Protein AF-A0A956EUN7-F1 (afdb_monomer_lite)

Secondary structure (DSSP, 8-state):
-HHHHH-SSHHHHHHHT-HHHHHHHHHHHT-HHHHHHHHHHHHHHH---S----PPPS-TTHHHHHTHHHHHHHHHHSHHHHHHHHHHH--SS-TT---TTSHHHHHHHHHHS-HHHHHHHHHHHHHHHHHHHHHHHHHHHHHHHHHSTT--EEEEE-SSHHHHHHHHHHHHHHHHTT--EEEEEEEEE----SS----SS-----S-HHHHHHHTT-TTS---HHHHHHHHHHHHHHHHHHHHHHHHHHHHHHHHTTS-TT-EEEEEEPPSS---SHHHHHHHHHHHHGGGG--

Sequence (295 aa):
LIERLNGAGESTRKILENRVYQAFSRTLARSHAYVAMERLYDVVESGDYDLVVLDTPPTRSALDILDAPGRLARFLDDEAVRWFLKPRFGGGALSRLIPSGGAAATRILGMLASRQLVEELVGFFSVLWHLKEGFQARAEAVQRILRADSTAFCLVCSPSRTSLWDAAYLRDGLLERGVPLGAVIFNRAYVARASDPAEKVGWAPPQDPAQRLGSIGLEGRRVSEAMLVLLHELAKLRQDTAAWNHVAQAATDRFTERLPKDCLSVRLPELSEDPRDLIDLLQLSRALFDWESRT

pLDDT: mean 73.72, std 15.56, range [34.72, 96.0]

Structure (mmCIF, N/CA/C/O backbone):
data_AF-A0A956EUN7-F1
#
_entry.id   AF-A0A956EUN7-F1
#
loop_
_atom_site.group_PDB
_atom_site.id
_atom_site.type_symbol
_atom_site.label_atom_id
_atom_site.label_alt_id
_atom_site.label_comp_id
_atom_site.label_asym_id
_atom_site.label_entity_id
_atom_site.label_seq_id
_atom_site.pdbx_PDB_ins_code
_atom_site.Cartn_x
_atom_site.Cartn_y
_atom_site.Cartn_z
_atom_site.occupancy
_atom_site.B_iso_or_equiv
_atom_site.auth_seq_id
_atom_site.auth_comp_id
_atom_site.auth_asym_id
_atom_site.auth_atom_id
_atom_site.pdbx_PDB_model_num
ATOM 1 N N . LEU A 1 1 ? -18.594 11.070 14.838 1.00 53.34 1 LEU A N 1
ATOM 2 C CA . LEU A 1 1 ? -18.508 9.830 15.640 1.00 53.34 1 LEU A CA 1
ATOM 3 C C . LEU A 1 1 ? -19.088 10.014 17.046 1.00 53.34 1 LEU A C 1
ATOM 5 O O . LEU A 1 1 ? -20.089 9.379 17.321 1.00 53.34 1 LEU A O 1
ATOM 9 N N . ILE A 1 2 ? -18.571 10.920 17.892 1.00 50.62 2 ILE A N 1
ATOM 10 C CA . ILE A 1 2 ? -19.090 11.125 19.269 1.00 50.62 2 ILE A CA 1
ATOM 11 C C . ILE A 1 2 ? -20.576 11.506 19.318 1.00 50.62 2 ILE A C 1
ATOM 13 O O . ILE A 1 2 ? -21.325 10.896 20.069 1.00 50.62 2 ILE A O 1
ATOM 17 N N . GLU A 1 3 ? -21.030 12.449 18.489 1.00 53.69 3 GLU A N 1
ATOM 18 C CA . GLU A 1 3 ? -22.455 12.828 18.438 1.00 53.69 3 GLU A CA 1
ATOM 19 C C . GLU A 1 3 ? -23.362 11.681 17.969 1.00 53.69 3 GLU A C 1
ATOM 21 O O . GLU A 1 3 ? -24.486 11.556 18.444 1.00 53.69 3 GLU A O 1
ATOM 26 N N . ARG A 1 4 ? -22.857 10.808 17.084 1.00 56.06 4 ARG A N 1
ATOM 27 C CA . ARG A 1 4 ? -23.585 9.619 16.612 1.00 56.06 4 ARG A CA 1
ATOM 28 C C . ARG A 1 4 ? -23.606 8.488 17.647 1.00 56.06 4 ARG A C 1
ATOM 30 O O . ARG A 1 4 ? -24.537 7.698 17.627 1.00 56.06 4 ARG A O 1
ATOM 37 N N . LEU A 1 5 ? -22.595 8.397 18.517 1.00 53.19 5 LEU A N 1
ATOM 38 C CA . LEU A 1 5 ? -22.464 7.322 19.510 1.00 53.19 5 LEU A CA 1
ATOM 39 C C . LEU A 1 5 ? -23.110 7.654 20.866 1.00 53.19 5 LEU A C 1
ATOM 41 O O . LEU A 1 5 ? -23.619 6.748 21.510 1.00 53.19 5 LEU A O 1
ATOM 45 N N . ASN A 1 6 ? -23.109 8.922 21.300 1.00 51.81 6 ASN A N 1
ATOM 46 C CA . ASN A 1 6 ? -23.533 9.307 22.659 1.00 51.81 6 ASN A CA 1
ATOM 47 C C . ASN A 1 6 ? -24.852 10.098 22.740 1.00 51.81 6 ASN A C 1
ATOM 49 O O . ASN A 1 6 ? -25.311 10.387 23.845 1.00 51.81 6 ASN A O 1
ATOM 53 N N . GLY A 1 7 ? -25.460 10.476 21.610 1.00 53.00 7 GLY A N 1
ATOM 54 C CA . GLY A 1 7 ? -26.628 11.362 21.600 1.00 53.00 7 GLY A CA 1
ATOM 55 C C . GLY A 1 7 ? -26.324 12.786 22.099 1.00 53.00 7 GLY A C 1
ATOM 56 O O . GLY A 1 7 ? -25.281 13.078 22.695 1.00 53.00 7 GLY A O 1
ATOM 57 N N . ALA A 1 8 ? -27.227 13.724 21.814 1.00 48.84 8 ALA A N 1
ATOM 58 C CA . ALA A 1 8 ? -27.077 15.134 22.175 1.00 48.84 8 ALA A CA 1
ATOM 59 C C . ALA A 1 8 ? -27.440 15.374 23.656 1.00 48.84 8 ALA A C 1
ATOM 61 O O . ALA A 1 8 ? -28.555 15.777 23.973 1.00 48.84 8 ALA A O 1
ATOM 62 N N . GLY A 1 9 ? -26.507 15.097 24.572 1.00 63.31 9 GLY A N 1
ATOM 63 C CA . GLY A 1 9 ? -26.663 15.344 26.012 1.00 63.31 9 GLY A CA 1
ATOM 64 C C . GLY A 1 9 ? -25.620 16.307 26.596 1.00 63.31 9 GLY A C 1
ATOM 65 O O . GLY A 1 9 ? -24.606 16.612 25.968 1.00 63.31 9 GLY A O 1
ATOM 66 N N . GLU A 1 10 ? -25.836 16.739 27.843 1.00 56.62 10 GLU A N 1
ATOM 67 C CA . GLU A 1 10 ? -24.938 17.613 28.629 1.00 56.62 10 GLU A CA 1
ATOM 68 C C . GLU A 1 10 ? -23.488 17.079 28.682 1.00 56.62 10 GLU A C 1
ATOM 70 O O . GLU A 1 10 ? -22.515 17.833 28.607 1.00 56.62 10 GLU A O 1
ATOM 75 N N . SER A 1 11 ? -23.336 15.751 28.752 1.00 59.03 11 SER A N 1
ATOM 76 C CA . SER A 1 11 ? -22.040 15.066 28.716 1.00 59.03 11 SER A CA 1
ATOM 77 C C . SER A 1 11 ? -21.315 15.280 27.385 1.00 59.03 11 SER A C 1
ATOM 79 O O . SER A 1 11 ? -20.120 15.554 27.388 1.00 59.03 11 SER A O 1
ATOM 81 N N . THR A 1 12 ? -22.029 15.240 26.256 1.00 63.41 12 THR A N 1
ATOM 82 C CA . THR A 1 12 ? -21.491 15.471 24.902 1.00 63.41 12 THR A CA 1
ATOM 83 C C . THR A 1 12 ? -20.936 16.885 24.753 1.00 63.41 12 THR A C 1
ATOM 85 O O . THR A 1 12 ? -19.855 17.072 24.195 1.00 63.41 12 THR A O 1
ATOM 88 N N . ARG A 1 13 ? -21.605 17.884 25.338 1.00 66.00 13 ARG A N 1
ATOM 89 C CA . ARG A 1 13 ? -21.144 19.277 25.304 1.00 66.00 13 ARG A CA 1
ATOM 90 C C . ARG A 1 13 ? -19.837 19.483 26.076 1.00 66.00 13 ARG A C 1
ATOM 92 O O . ARG A 1 13 ? -18.888 20.042 25.531 1.00 66.00 13 ARG A O 1
ATOM 99 N N . LYS A 1 14 ? -19.738 18.937 27.293 1.00 66.81 14 LYS A N 1
ATOM 100 C CA . LYS A 1 14 ? -18.504 18.995 28.105 1.00 66.81 14 LYS A CA 1
ATOM 101 C C . LYS A 1 14 ? -17.308 18.310 27.434 1.00 66.81 14 LYS A C 1
ATOM 103 O O . LYS A 1 14 ? -16.167 18.689 27.681 1.00 66.81 14 LYS A O 1
ATOM 108 N N . ILE A 1 15 ? -17.559 17.312 26.585 1.00 67.38 15 ILE A N 1
ATOM 109 C CA . ILE A 1 15 ? -16.527 16.623 25.798 1.00 67.38 15 ILE A CA 1
ATOM 110 C C . ILE A 1 15 ? -15.994 17.530 24.696 1.00 67.38 15 ILE A C 1
ATOM 112 O O . ILE A 1 15 ? -14.783 17.703 24.579 1.00 67.38 15 ILE A O 1
ATOM 116 N N . LEU A 1 16 ? -16.894 18.123 23.910 1.00 69.75 16 LEU A N 1
ATOM 117 C CA . LEU A 1 16 ? -16.536 19.003 22.797 1.00 69.75 16 LEU A CA 1
ATOM 118 C C . LEU A 1 16 ? -15.792 20.262 23.274 1.00 69.75 16 LEU A C 1
ATOM 120 O O . LEU A 1 16 ? -14.915 20.762 22.569 1.00 69.75 16 LEU A O 1
ATOM 124 N N . GLU A 1 17 ? -16.097 20.742 24.481 1.00 77.88 17 GLU A N 1
ATOM 125 C CA . GLU A 1 17 ? -15.447 21.899 25.109 1.00 77.88 17 GLU A CA 1
ATOM 126 C C . GLU A 1 17 ? -14.087 21.560 25.771 1.00 77.88 17 GLU A C 1
ATOM 128 O O . GLU A 1 17 ? -13.310 22.465 26.078 1.00 77.88 17 GLU A O 1
ATOM 133 N N . ASN A 1 18 ? -13.733 20.277 25.955 1.00 76.06 18 ASN A N 1
ATOM 134 C CA . ASN A 1 18 ? -12.466 19.875 26.580 1.00 76.06 18 ASN A CA 1
ATOM 135 C C . ASN A 1 18 ? -11.257 20.133 25.649 1.00 76.06 18 ASN A C 1
ATOM 137 O O . ASN A 1 18 ? -11.178 19.624 24.529 1.00 76.06 18 ASN A O 1
ATOM 141 N N . ARG A 1 19 ? -10.259 20.889 26.130 1.00 76.44 19 ARG A N 1
ATOM 142 C CA . ARG A 1 19 ? -9.070 21.286 25.346 1.00 76.44 19 ARG A CA 1
ATOM 143 C C . ARG A 1 19 ? -8.207 20.104 24.904 1.00 76.44 19 ARG A C 1
ATOM 145 O O . ARG A 1 19 ? -7.720 20.106 23.771 1.00 76.44 19 ARG A O 1
ATOM 152 N N . VAL A 1 20 ? -8.033 19.101 25.767 1.00 71.88 20 VAL A N 1
ATOM 153 C CA . VAL A 1 20 ? -7.291 17.871 25.451 1.00 71.88 20 VAL A CA 1
ATOM 154 C C . VAL A 1 20 ? -8.038 17.075 24.385 1.00 71.88 20 VAL A C 1
ATOM 156 O O . VAL A 1 20 ? -7.426 16.654 23.403 1.00 71.88 20 VAL A O 1
ATOM 159 N N . TYR A 1 21 ? -9.366 16.963 24.505 1.00 73.00 21 TYR A N 1
ATOM 160 C CA . TYR A 1 21 ? -10.200 16.347 23.473 1.00 73.00 21 TYR A CA 1
ATOM 161 C C . TYR A 1 21 ? -10.054 17.060 22.122 1.00 73.00 21 TYR A C 1
ATOM 163 O O . TYR A 1 21 ? -9.789 16.412 21.111 1.00 73.00 21 TYR A O 1
ATOM 171 N N . GLN A 1 22 ? -10.150 18.393 22.084 1.00 75.44 22 GLN A N 1
ATOM 172 C CA . GLN A 1 22 ? -9.987 19.149 20.839 1.00 75.44 22 GLN A CA 1
ATOM 173 C C . GLN A 1 22 ? -8.584 19.006 20.234 1.00 75.44 22 GLN A C 1
ATOM 175 O O . GLN A 1 22 ? -8.435 18.995 19.012 1.00 75.44 22 GLN A O 1
ATOM 180 N N . ALA A 1 23 ? -7.532 18.934 21.052 1.00 70.94 23 ALA A N 1
ATOM 181 C CA . ALA A 1 23 ? -6.168 18.707 20.570 1.00 70.94 23 ALA A CA 1
ATOM 182 C C . ALA A 1 23 ? -6.000 17.294 19.981 1.00 70.94 23 ALA A C 1
ATOM 184 O O . ALA A 1 23 ? -5.460 17.133 18.882 1.00 70.94 23 ALA A O 1
ATOM 185 N N . PHE A 1 24 ? -6.532 16.284 20.669 1.00 72.12 24 PHE A N 1
ATOM 186 C CA . PHE A 1 24 ? -6.522 14.896 20.220 1.00 72.12 24 PHE A CA 1
ATOM 187 C C . PHE A 1 24 ? -7.343 14.705 18.935 1.00 72.12 24 PHE A C 1
ATOM 189 O O . PHE A 1 24 ? -6.828 14.212 17.932 1.00 72.12 24 PHE A O 1
ATOM 196 N N . SER A 1 25 ? -8.584 15.198 18.913 1.00 69.38 25 SER A N 1
ATOM 197 C CA . SER A 1 25 ? -9.481 15.123 17.755 1.00 69.38 25 SER A CA 1
ATOM 198 C C . SER A 1 25 ? -8.904 15.833 16.532 1.00 69.38 25 SER A C 1
ATOM 200 O O . SER A 1 25 ? -9.020 15.310 15.429 1.00 69.38 25 SER A O 1
ATOM 202 N N . ARG A 1 26 ? -8.244 16.989 16.696 1.00 69.94 26 ARG A N 1
ATOM 203 C CA . ARG A 1 26 ? -7.556 17.678 15.588 1.00 69.94 26 ARG A CA 1
ATOM 204 C C . ARG A 1 26 ? -6.394 16.872 15.022 1.00 69.94 26 ARG A C 1
ATOM 206 O O . ARG A 1 26 ? -6.039 17.056 13.864 1.00 69.94 26 ARG A O 1
ATOM 213 N N . THR A 1 27 ? -5.761 16.032 15.830 1.00 69.12 27 THR A N 1
ATOM 214 C CA . THR A 1 27 ? -4.646 15.189 15.384 1.00 69.12 27 THR A CA 1
ATOM 215 C C . THR A 1 27 ? -5.168 13.980 14.614 1.00 69.12 27 THR A C 1
ATOM 217 O O . THR A 1 27 ? -4.700 13.725 13.509 1.00 69.12 27 THR A O 1
ATOM 220 N N . LEU A 1 28 ? -6.210 13.312 15.121 1.00 65.00 28 LEU A N 1
ATOM 221 C CA . LEU A 1 28 ? -6.861 12.209 14.406 1.00 65.00 28 LEU A CA 1
ATOM 222 C C . LEU A 1 28 ? -7.560 12.661 13.118 1.00 65.00 28 LEU A C 1
ATOM 224 O O . LEU A 1 28 ? -7.428 11.997 12.099 1.00 65.00 28 LEU A O 1
ATOM 228 N N . ALA A 1 29 ? -8.242 13.808 13.122 1.00 61.09 29 ALA A N 1
ATOM 229 C CA . ALA A 1 29 ? -8.900 14.345 11.926 1.00 61.09 29 ALA A CA 1
ATOM 230 C C . ALA A 1 29 ? -7.911 14.726 10.810 1.00 61.09 29 ALA A C 1
ATOM 232 O O . ALA A 1 29 ? -8.287 14.767 9.644 1.00 61.09 29 ALA A O 1
ATOM 233 N N . ARG A 1 30 ? -6.645 14.991 11.158 1.00 66.88 30 ARG A N 1
ATOM 234 C CA . ARG A 1 30 ? -5.560 15.215 10.191 1.00 66.88 30 ARG A CA 1
ATOM 235 C C . ARG A 1 30 ? -4.926 13.914 9.691 1.00 66.88 30 ARG A C 1
ATOM 237 O O . ARG A 1 30 ? -4.125 13.949 8.764 1.00 66.88 30 ARG A O 1
ATOM 244 N N . SER A 1 31 ? -5.272 12.773 10.284 1.00 72.50 31 SER A N 1
ATOM 245 C CA . SER A 1 31 ? -4.817 11.469 9.814 1.00 72.50 31 SER A CA 1
ATOM 246 C C . SER A 1 31 ? -5.690 11.014 8.649 1.00 72.50 31 SER A C 1
ATOM 248 O O . SER A 1 31 ? -6.776 10.464 8.842 1.00 72.50 31 SER A O 1
ATOM 250 N N . HIS A 1 32 ? -5.200 11.227 7.428 1.00 72.25 32 HIS A N 1
ATOM 251 C CA . HIS A 1 32 ? -5.882 10.783 6.212 1.00 72.25 32 HIS A CA 1
ATOM 252 C C . HIS A 1 32 ? -6.183 9.280 6.232 1.00 72.25 32 HIS A C 1
ATOM 254 O O . HIS A 1 32 ? -7.282 8.879 5.867 1.00 72.25 32 HIS A O 1
ATOM 260 N N . ALA A 1 33 ? -5.253 8.455 6.723 1.00 70.38 33 ALA A N 1
ATOM 261 C CA . ALA A 1 33 ? -5.468 7.014 6.805 1.00 70.38 33 ALA A CA 1
ATOM 262 C C . ALA A 1 33 ? -6.568 6.643 7.816 1.00 70.38 33 ALA A C 1
ATOM 264 O O . ALA A 1 33 ? -7.365 5.761 7.529 1.00 70.38 33 ALA A O 1
ATOM 265 N N . TYR A 1 34 ? -6.692 7.341 8.954 1.00 73.50 34 TYR A N 1
ATOM 266 C CA . TYR A 1 34 ? -7.796 7.084 9.893 1.00 73.50 34 TYR A CA 1
ATOM 267 C C . TYR A 1 34 ? -9.153 7.427 9.266 1.00 73.50 34 TYR A C 1
ATOM 269 O O . TYR A 1 34 ? -10.099 6.647 9.351 1.00 73.50 34 TYR A O 1
ATOM 277 N N . VAL A 1 35 ? -9.240 8.584 8.602 1.00 77.12 35 VAL A N 1
ATOM 278 C CA . VAL A 1 35 ? -10.465 9.012 7.911 1.00 77.12 35 VAL A CA 1
ATOM 279 C C . VAL A 1 35 ? -10.834 8.031 6.798 1.00 77.12 35 VAL A C 1
ATOM 281 O O . VAL A 1 35 ? -12.007 7.695 6.660 1.00 77.12 35 VAL A O 1
ATOM 284 N N . ALA A 1 36 ? -9.847 7.540 6.047 1.00 78.56 36 ALA A N 1
ATOM 285 C CA . ALA A 1 36 ? -10.044 6.522 5.023 1.00 78.56 36 ALA A CA 1
ATOM 286 C C . ALA A 1 36 ? -10.646 5.230 5.606 1.00 78.56 36 ALA A C 1
ATOM 288 O O . ALA A 1 36 ? -11.596 4.707 5.034 1.00 78.56 36 ALA A O 1
ATOM 289 N N . MET A 1 37 ? -10.184 4.764 6.774 1.00 76.81 37 MET A N 1
ATOM 290 C CA . MET A 1 37 ? -10.734 3.558 7.414 1.00 76.81 37 MET A CA 1
ATOM 291 C C . MET A 1 37 ? -12.172 3.729 7.903 1.00 76.81 37 MET A C 1
ATOM 293 O O . MET A 1 37 ? -12.993 2.837 7.710 1.00 76.81 37 MET A O 1
ATOM 297 N N . GLU A 1 38 ? -12.494 4.869 8.518 1.00 78.56 38 GLU A N 1
ATOM 298 C CA . GLU A 1 38 ? -13.871 5.147 8.947 1.00 78.56 38 GLU A CA 1
ATOM 299 C C . GLU A 1 38 ? -14.819 5.192 7.744 1.00 78.56 38 GLU A C 1
ATOM 301 O O . GLU A 1 38 ? -15.929 4.671 7.805 1.00 78.56 38 GLU A O 1
ATOM 306 N N . ARG A 1 39 ? -14.364 5.774 6.628 1.00 85.12 39 ARG A N 1
ATOM 307 C CA . ARG A 1 39 ? -15.135 5.790 5.382 1.00 85.12 39 ARG A CA 1
ATOM 308 C C . ARG A 1 39 ? -15.246 4.410 4.751 1.00 85.12 39 ARG A C 1
ATOM 310 O O . ARG A 1 39 ? -16.327 4.087 4.284 1.00 85.12 39 ARG A O 1
ATOM 317 N N . LEU A 1 40 ? -14.186 3.603 4.778 1.00 87.12 40 LEU A N 1
ATOM 318 C CA . LEU A 1 40 ? -14.231 2.219 4.308 1.00 87.12 40 LEU A CA 1
ATOM 319 C C . LEU A 1 40 ? -15.297 1.426 5.069 1.00 87.12 40 LEU A C 1
ATOM 321 O O . LEU A 1 40 ? -16.130 0.792 4.437 1.00 87.12 40 LEU A O 1
ATOM 325 N N . TYR A 1 41 ? -15.292 1.497 6.404 1.00 87.62 41 TYR A N 1
ATOM 326 C CA . TYR A 1 41 ? -16.295 0.823 7.229 1.00 87.62 41 TYR A CA 1
ATOM 327 C C . TYR A 1 41 ? -17.712 1.267 6.855 1.00 87.62 41 TYR A C 1
ATOM 329 O O . TYR A 1 41 ? -18.549 0.427 6.544 1.00 87.62 41 TYR A O 1
ATOM 337 N N . ASP A 1 42 ? -17.965 2.580 6.834 1.00 88.81 42 ASP A N 1
ATOM 338 C CA . ASP A 1 42 ? -19.297 3.120 6.544 1.00 88.81 42 ASP A CA 1
ATOM 339 C C . ASP A 1 42 ? -19.786 2.736 5.127 1.00 88.81 42 ASP A C 1
ATOM 341 O O . ASP A 1 42 ? -20.966 2.448 4.957 1.00 88.81 42 ASP A O 1
ATOM 345 N N . VAL A 1 43 ? -18.902 2.727 4.117 1.00 92.38 43 VAL A N 1
ATOM 346 C CA . VAL A 1 43 ? -19.247 2.395 2.717 1.00 92.38 43 VAL A CA 1
ATOM 347 C C . VAL A 1 43 ? -19.470 0.895 2.520 1.00 92.38 43 VAL A C 1
ATOM 349 O O . VAL A 1 43 ? -20.379 0.507 1.794 1.00 92.38 43 VAL A O 1
ATOM 352 N N . VAL A 1 44 ? -18.660 0.044 3.153 1.00 91.06 44 VAL A N 1
ATOM 353 C CA . VAL A 1 44 ? -18.815 -1.415 3.042 1.00 91.06 44 VAL A CA 1
ATOM 354 C C . VAL A 1 44 ? -20.068 -1.882 3.783 1.00 91.06 44 VAL A C 1
ATOM 356 O O . VAL A 1 44 ? -20.822 -2.693 3.256 1.00 91.06 44 VAL A O 1
ATOM 359 N N . GLU A 1 45 ? -20.329 -1.348 4.978 1.00 89.75 45 GLU A N 1
ATOM 360 C CA . GLU A 1 45 ? -21.507 -1.717 5.776 1.00 89.75 45 GLU A CA 1
ATOM 361 C C . GLU A 1 45 ? -22.823 -1.187 5.196 1.00 89.75 45 GLU A C 1
ATOM 363 O O . GLU A 1 45 ? -23.877 -1.743 5.502 1.00 89.75 45 GLU A O 1
ATOM 368 N N . SER A 1 46 ? -22.802 -0.133 4.369 1.00 93.00 46 SER A N 1
ATOM 369 C CA . SER A 1 46 ? -24.034 0.354 3.736 1.00 93.00 46 SER A CA 1
ATOM 370 C C . SER A 1 46 ? -24.586 -0.625 2.699 1.00 93.00 46 SER A C 1
ATOM 372 O O . SER A 1 46 ? -25.795 -0.665 2.488 1.00 93.00 46 SER A O 1
ATOM 374 N N . GLY A 1 47 ? -23.719 -1.437 2.082 1.00 92.25 47 GLY A N 1
ATOM 375 C CA . GLY A 1 47 ? -24.106 -2.391 1.042 1.00 92.25 47 GLY A CA 1
ATOM 376 C C . GLY A 1 47 ? -24.553 -1.737 -0.269 1.00 92.25 47 GLY A C 1
ATOM 377 O O . GLY A 1 47 ? -25.105 -2.421 -1.125 1.00 92.25 47 GLY A O 1
ATOM 378 N N . ASP A 1 48 ? -24.319 -0.432 -0.442 1.00 96.00 48 ASP A N 1
ATOM 379 C CA . ASP A 1 48 ? -24.770 0.323 -1.623 1.00 96.00 48 ASP A CA 1
ATOM 380 C C . ASP A 1 48 ? -23.879 0.109 -2.863 1.00 96.00 48 ASP A C 1
ATOM 382 O O . ASP A 1 48 ? -24.206 0.590 -3.949 1.00 96.00 48 ASP A O 1
ATOM 386 N N . TYR A 1 49 ? -22.734 -0.563 -2.707 1.00 95.38 49 TYR A N 1
ATOM 387 C CA . TYR A 1 49 ? -21.724 -0.733 -3.751 1.00 95.38 49 TYR A CA 1
ATOM 388 C C . TYR A 1 49 ? -21.271 -2.189 -3.850 1.00 95.38 49 TYR A C 1
ATOM 390 O O . TYR A 1 49 ? -20.926 -2.804 -2.844 1.00 95.38 49 TYR A O 1
ATOM 398 N N . ASP A 1 50 ? -21.171 -2.697 -5.079 1.00 94.56 50 ASP A N 1
ATOM 399 C CA . ASP A 1 50 ? -20.658 -4.046 -5.356 1.00 94.56 50 ASP A CA 1
ATOM 400 C C . ASP A 1 50 ? -19.119 -4.124 -5.297 1.00 94.56 50 ASP A C 1
ATOM 402 O O . ASP A 1 50 ? -18.546 -5.195 -5.101 1.00 94.56 50 ASP A O 1
ATOM 406 N N . LEU A 1 51 ? -18.435 -2.986 -5.480 1.00 93.94 51 LEU A N 1
ATOM 407 C CA . LEU A 1 51 ? -16.978 -2.866 -5.437 1.00 93.94 51 LEU A CA 1
ATOM 408 C C . LEU A 1 51 ? -16.565 -1.527 -4.824 1.00 93.94 51 LEU A C 1
ATOM 410 O O . LEU A 1 51 ? -16.987 -0.461 -5.273 1.00 93.94 51 LEU A O 1
ATOM 414 N N . VAL A 1 52 ? -15.665 -1.586 -3.844 1.00 92.94 52 VAL A N 1
ATOM 415 C CA . VAL A 1 52 ? -15.074 -0.410 -3.200 1.00 92.94 52 VAL A CA 1
ATOM 416 C C . VAL A 1 52 ? -13.577 -0.391 -3.489 1.00 92.94 52 VAL A C 1
ATOM 418 O O . VAL A 1 52 ? -12.848 -1.288 -3.072 1.00 92.94 52 VAL A O 1
ATOM 421 N N . VAL A 1 53 ? -13.107 0.646 -4.186 1.00 91.75 53 VAL A N 1
ATOM 422 C CA . VAL A 1 53 ? -11.674 0.880 -4.420 1.00 91.75 53 VAL A CA 1
ATOM 423 C C . VAL A 1 53 ? -11.192 1.948 -3.446 1.00 91.75 53 VAL A C 1
ATOM 425 O O . VAL A 1 53 ? -11.606 3.104 -3.525 1.00 91.75 53 VAL A O 1
ATOM 428 N N . LEU A 1 54 ? -10.322 1.556 -2.515 1.00 87.88 54 LEU A N 1
ATOM 429 C CA . LEU A 1 54 ? -9.754 2.463 -1.522 1.00 87.88 54 LEU A CA 1
ATOM 430 C C . LEU A 1 54 ? -8.381 2.964 -1.976 1.00 87.88 54 LEU A C 1
ATOM 432 O O . LEU A 1 54 ? -7.408 2.214 -1.948 1.00 87.88 54 LEU A O 1
ATOM 436 N N . ASP A 1 55 ? -8.293 4.245 -2.327 1.00 85.69 55 ASP A N 1
ATOM 437 C CA . ASP A 1 55 ? -7.004 4.906 -2.534 1.00 85.69 55 ASP A CA 1
ATOM 438 C C . ASP A 1 55 ? -6.370 5.262 -1.181 1.00 85.69 55 ASP A C 1
ATOM 440 O O . ASP A 1 55 ? -6.961 5.964 -0.351 1.00 85.69 55 ASP A O 1
ATOM 4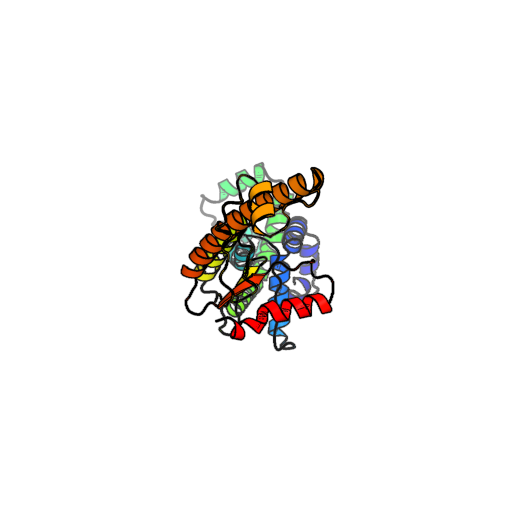44 N N . THR A 1 56 ? -5.171 4.740 -0.931 1.00 76.31 56 THR A N 1
ATOM 445 C CA . THR A 1 56 ? -4.473 4.932 0.340 1.00 76.31 56 THR A CA 1
ATOM 446 C C . THR A 1 56 ? -3.457 6.068 0.235 1.00 76.31 56 THR A C 1
ATOM 448 O O . THR A 1 56 ? -2.623 6.050 -0.671 1.00 76.31 56 THR A O 1
ATOM 451 N N . PRO A 1 57 ? -3.424 7.008 1.197 1.00 67.38 57 PRO A N 1
ATOM 452 C CA . PRO A 1 57 ? -2.383 8.029 1.256 1.00 67.38 57 PRO A CA 1
ATOM 453 C C . PRO A 1 57 ? -0.968 7.420 1.240 1.00 67.38 57 PRO A C 1
ATOM 455 O O . PRO A 1 57 ? -0.753 6.364 1.844 1.00 67.38 57 PRO A O 1
ATOM 458 N N . PRO A 1 58 ? 0.029 8.095 0.637 1.00 62.12 58 PRO A N 1
ATOM 459 C CA . PRO A 1 58 ? 1.394 7.589 0.565 1.00 62.12 58 PRO A CA 1
ATOM 460 C C . PRO A 1 58 ? 2.042 7.667 1.948 1.00 62.12 58 PRO A C 1
ATOM 462 O O . PRO A 1 58 ? 2.571 8.702 2.355 1.00 62.12 58 PRO A O 1
ATOM 465 N N . THR A 1 59 ? 1.965 6.605 2.749 1.00 61.84 59 THR A N 1
ATOM 466 C CA . THR A 1 59 ? 2.603 6.592 4.071 1.00 61.84 59 THR A CA 1
ATOM 467 C C . THR A 1 59 ? 2.991 5.176 4.482 1.00 61.84 59 THR A C 1
ATOM 469 O O . THR A 1 59 ? 2.147 4.289 4.548 1.00 61.84 59 THR A O 1
ATOM 472 N N . ARG A 1 60 ? 4.263 4.983 4.862 1.00 60.28 60 ARG A N 1
ATOM 473 C CA . ARG A 1 60 ? 4.775 3.720 5.441 1.00 60.28 60 ARG A CA 1
ATOM 474 C C . ARG A 1 60 ? 3.973 3.273 6.671 1.00 60.28 60 ARG A C 1
ATOM 476 O O . ARG A 1 60 ? 3.778 2.087 6.893 1.00 60.28 60 ARG A O 1
ATOM 483 N N . SER A 1 61 ? 3.463 4.242 7.429 1.00 58.56 61 SER A N 1
ATOM 484 C CA . SER A 1 61 ? 2.640 4.058 8.628 1.00 58.56 61 SER A CA 1
ATOM 485 C C . SER A 1 61 ? 1.143 3.872 8.357 1.00 58.56 61 SER A C 1
ATOM 487 O O . SER A 1 61 ? 0.373 3.838 9.312 1.00 58.56 61 SER A O 1
ATOM 489 N N . ALA A 1 62 ? 0.692 3.765 7.099 1.00 60.12 62 ALA A N 1
ATOM 490 C CA . ALA A 1 62 ? -0.724 3.515 6.810 1.00 60.12 62 ALA A CA 1
ATOM 491 C C . ALA A 1 62 ? -1.211 2.221 7.490 1.00 60.12 62 ALA A C 1
ATOM 493 O O . ALA A 1 62 ? -2.279 2.221 8.100 1.00 60.12 62 ALA A O 1
ATOM 494 N N . LEU A 1 63 ? -0.376 1.170 7.500 1.00 62.06 63 LEU A N 1
ATOM 495 C CA . LEU A 1 63 ? -0.647 -0.079 8.222 1.00 62.06 63 LEU A CA 1
ATOM 496 C C . LEU A 1 63 ? -0.637 0.104 9.743 1.00 62.06 63 LEU A C 1
ATOM 498 O O . LEU A 1 63 ? -1.494 -0.436 10.435 1.00 62.06 63 LEU A O 1
ATOM 502 N N . ASP A 1 64 ? 0.272 0.920 10.279 1.00 63.34 64 ASP A N 1
ATOM 503 C CA . ASP A 1 64 ? 0.289 1.210 11.715 1.00 63.34 64 ASP A CA 1
ATOM 504 C C . ASP A 1 64 ? -0.976 1.945 12.160 1.00 63.34 64 ASP A C 1
ATOM 506 O O . ASP A 1 64 ? -1.396 1.802 13.310 1.00 63.34 64 ASP A O 1
ATOM 510 N N . ILE A 1 65 ? -1.589 2.739 11.279 1.00 60.91 65 ILE A N 1
ATOM 511 C CA . ILE A 1 65 ? -2.841 3.443 11.564 1.00 60.91 65 ILE A CA 1
ATOM 512 C C . ILE A 1 65 ? -4.019 2.460 11.649 1.00 60.91 65 ILE A C 1
ATOM 514 O O . ILE A 1 65 ? -4.905 2.691 12.472 1.00 60.91 65 ILE A O 1
ATOM 518 N N . LEU A 1 66 ? -3.985 1.328 10.931 1.00 61.12 66 LEU A N 1
ATOM 519 C CA . LEU A 1 66 ? -4.980 0.246 11.059 1.00 61.12 66 LEU A CA 1
ATOM 520 C C . LEU A 1 66 ? -5.049 -0.321 12.482 1.00 61.12 66 LEU A C 1
ATOM 522 O O . LEU A 1 66 ? -6.113 -0.708 12.962 1.00 61.12 66 LEU A O 1
ATOM 526 N N . ASP A 1 67 ? -3.910 -0.346 13.170 1.00 66.12 67 ASP A N 1
ATOM 527 C CA . ASP A 1 67 ? -3.784 -0.876 14.528 1.00 66.12 67 ASP A CA 1
ATOM 528 C C . ASP A 1 67 ? -4.015 0.205 15.601 1.00 66.12 67 ASP A C 1
ATOM 530 O O . ASP A 1 67 ? -4.128 -0.099 16.793 1.00 66.12 67 ASP A O 1
ATOM 534 N N . ALA A 1 68 ? -4.063 1.485 15.213 1.00 66.19 68 ALA A N 1
ATOM 535 C CA . ALA A 1 68 ? -4.078 2.612 16.142 1.00 66.19 68 ALA A CA 1
ATOM 536 C C . ALA A 1 68 ? -5.296 2.639 17.083 1.00 66.19 68 ALA A C 1
ATOM 538 O O . ALA A 1 68 ? -5.078 2.859 18.280 1.00 66.19 68 ALA A O 1
ATOM 539 N N . PRO A 1 69 ? -6.542 2.369 16.638 1.00 64.25 69 PRO A N 1
ATOM 540 C CA . PRO A 1 69 ? -7.678 2.351 17.556 1.00 64.25 69 PRO A CA 1
ATOM 541 C C . PRO A 1 69 ? -7.576 1.191 18.557 1.00 64.25 69 PRO A C 1
ATOM 543 O O . PRO A 1 69 ? -7.837 1.378 19.743 1.00 64.25 69 PRO A O 1
ATOM 546 N N . GLY A 1 70 ? -7.090 0.022 18.120 1.00 68.69 70 GLY A N 1
ATOM 547 C CA . GLY A 1 70 ? -6.829 -1.119 19.000 1.00 68.69 70 GLY A CA 1
ATOM 548 C C . GLY A 1 70 ? -5.688 -0.865 19.993 1.00 68.69 70 GLY A C 1
ATOM 549 O O . GLY A 1 70 ? -5.758 -1.285 21.147 1.00 68.69 70 GLY A O 1
ATOM 550 N N . ARG A 1 71 ? -4.629 -0.144 19.595 1.00 72.06 71 ARG A N 1
ATOM 551 C CA . ARG A 1 71 ? -3.568 0.306 20.518 1.00 72.06 71 ARG A CA 1
ATOM 552 C C . ARG A 1 71 ? -4.094 1.304 21.543 1.00 72.06 71 ARG A C 1
ATOM 554 O O . ARG A 1 71 ? -3.756 1.184 22.714 1.00 72.06 71 ARG A O 1
ATOM 561 N N . LEU A 1 72 ? -4.931 2.251 21.123 1.00 70.12 72 LEU A N 1
ATOM 562 C CA . LEU A 1 72 ? -5.558 3.213 22.025 1.00 70.12 72 LEU A CA 1
ATOM 563 C C . LEU A 1 72 ? -6.480 2.513 23.029 1.00 70.12 72 LEU A C 1
ATOM 565 O O . LEU A 1 72 ? -6.420 2.810 24.218 1.00 70.12 72 LEU A O 1
ATOM 569 N N . ALA A 1 73 ? -7.279 1.547 22.570 1.00 70.19 73 ALA A N 1
ATOM 570 C CA . ALA A 1 73 ? -8.127 0.743 23.441 1.00 70.19 73 ALA A CA 1
ATOM 571 C C . ALA A 1 73 ? -7.301 -0.044 24.472 1.00 70.19 73 ALA A C 1
ATOM 573 O O . ALA A 1 73 ? -7.596 0.016 25.664 1.00 70.19 73 ALA A O 1
ATOM 574 N N . ARG A 1 74 ? -6.216 -0.702 24.042 1.00 75.19 74 ARG A N 1
ATOM 575 C CA . ARG A 1 74 ? -5.288 -1.408 24.944 1.00 75.19 74 ARG A CA 1
ATOM 576 C C . ARG A 1 74 ? -4.587 -0.480 25.934 1.00 75.19 74 ARG A C 1
ATOM 578 O O . ARG A 1 74 ? -4.429 -0.848 27.088 1.00 75.19 74 ARG A O 1
ATOM 585 N N . PHE A 1 75 ? -4.189 0.714 25.498 1.00 77.88 75 PHE A N 1
ATOM 586 C CA . PHE A 1 75 ? -3.596 1.722 26.377 1.00 77.88 75 PHE A CA 1
ATOM 587 C C . PHE A 1 75 ? -4.570 2.154 27.472 1.00 77.88 75 PHE A C 1
ATOM 589 O O . PHE A 1 75 ? -4.174 2.303 28.622 1.00 77.88 75 PHE A O 1
ATOM 596 N N . LEU A 1 76 ? -5.849 2.331 27.131 1.00 71.88 76 LEU A N 1
ATOM 597 C CA . LEU A 1 76 ? -6.866 2.606 28.138 1.00 71.88 76 LEU A CA 1
ATOM 598 C C . LEU A 1 76 ? -6.941 1.437 29.131 1.00 71.88 76 LEU A C 1
ATOM 600 O O . LEU A 1 76 ? -6.895 1.664 30.333 1.00 71.88 76 LEU A O 1
ATOM 604 N N . ASP A 1 77 ? -6.941 0.190 28.665 1.00 73.06 77 ASP A N 1
ATOM 605 C CA . ASP A 1 77 ? -6.997 -0.983 29.548 1.00 73.06 77 ASP A CA 1
ATOM 606 C C . ASP A 1 77 ? -5.853 -1.152 30.548 1.00 73.06 77 ASP A C 1
ATOM 608 O O . ASP A 1 77 ? -6.001 -1.952 31.476 1.00 73.06 77 ASP A O 1
ATOM 612 N N . ASP A 1 78 ? -4.768 -0.397 30.404 1.00 81.38 78 ASP A N 1
ATOM 613 C CA . ASP A 1 78 ? -3.643 -0.420 31.325 1.00 81.38 78 ASP A CA 1
ATOM 614 C C . ASP A 1 78 ? -4.088 -0.122 32.772 1.00 81.38 78 ASP A C 1
ATOM 616 O O . ASP A 1 78 ? -4.850 0.812 33.055 1.00 81.38 78 ASP A O 1
ATOM 620 N N . GLU A 1 79 ? -3.609 -0.934 33.716 1.00 70.88 79 GLU A N 1
ATOM 621 C CA . GLU A 1 79 ? -3.962 -0.846 35.132 1.00 70.88 79 GLU A CA 1
ATOM 622 C C . GLU A 1 79 ? -3.605 0.524 35.731 1.00 70.88 79 GLU A C 1
ATOM 624 O O . GLU A 1 79 ? -4.349 1.048 36.567 1.00 70.88 79 GLU A O 1
ATOM 629 N N . ALA A 1 80 ? -2.531 1.156 35.244 1.00 71.81 80 ALA A N 1
ATOM 630 C CA . ALA A 1 80 ? -2.127 2.495 35.656 1.00 71.81 80 ALA A CA 1
ATOM 631 C C . ALA A 1 80 ? -3.126 3.566 35.188 1.00 71.81 80 ALA A C 1
ATOM 633 O O . ALA A 1 80 ? -3.474 4.472 35.952 1.00 71.81 80 ALA A O 1
ATOM 634 N N . VAL A 1 81 ? -3.638 3.441 33.958 1.00 70.19 81 VAL A N 1
ATOM 635 C CA . VAL A 1 81 ? -4.645 4.356 33.399 1.00 70.19 81 VAL A CA 1
ATOM 636 C C . VAL A 1 81 ? -5.982 4.164 34.111 1.00 70.19 81 VAL A C 1
ATOM 638 O O . VAL A 1 81 ? -6.584 5.138 34.566 1.00 70.19 81 VAL A O 1
ATOM 641 N N . ARG A 1 82 ? -6.418 2.916 34.323 1.00 70.44 82 ARG A N 1
ATOM 642 C CA . ARG A 1 82 ? -7.620 2.611 35.120 1.00 70.44 82 ARG A CA 1
ATOM 643 C C . ARG A 1 82 ? -7.522 3.172 36.535 1.00 70.44 82 ARG A C 1
ATOM 645 O O . ARG A 1 82 ? -8.482 3.765 37.029 1.00 70.44 82 ARG A O 1
ATOM 652 N N . TRP A 1 83 ? -6.370 3.016 37.188 1.00 69.50 83 TRP A N 1
ATOM 653 C CA . TRP A 1 83 ? -6.119 3.573 38.516 1.00 69.50 83 TRP A CA 1
ATOM 654 C C . TRP A 1 83 ? -6.218 5.102 38.527 1.00 69.50 83 TRP A C 1
ATOM 656 O O . TRP A 1 83 ? -6.868 5.660 39.411 1.00 69.50 83 TRP A O 1
ATOM 666 N N . PHE A 1 84 ? -5.664 5.772 37.515 1.00 68.88 84 PHE A N 1
ATOM 667 C CA . PHE A 1 84 ? -5.753 7.225 37.365 1.00 68.88 84 PHE A CA 1
ATOM 668 C C . PHE A 1 84 ? -7.201 7.719 37.171 1.00 68.88 84 PHE A C 1
ATOM 670 O O . PHE A 1 84 ? -7.549 8.809 37.626 1.00 68.88 84 PHE A O 1
ATOM 677 N N . LEU A 1 85 ? -8.073 6.909 36.556 1.00 67.75 85 LEU A N 1
ATOM 678 C CA . LEU A 1 85 ? -9.478 7.254 36.290 1.00 67.75 85 LEU A CA 1
ATOM 679 C C . LEU A 1 85 ? -10.453 6.939 37.431 1.00 67.75 85 LEU A C 1
ATOM 681 O O . LEU A 1 85 ? -11.547 7.512 37.475 1.00 67.75 85 LEU A O 1
ATOM 685 N N . LYS A 1 86 ? -10.064 6.089 38.391 1.00 62.62 86 LYS A N 1
ATOM 686 C CA . LYS A 1 86 ? -10.895 5.687 39.544 1.00 62.62 86 LYS A CA 1
ATOM 687 C C . LYS A 1 86 ? -11.597 6.828 40.305 1.00 62.62 86 LYS A C 1
ATOM 689 O O . LYS A 1 86 ? -12.742 6.599 40.702 1.00 62.62 86 LYS A O 1
ATOM 694 N N . PRO A 1 87 ? -11.023 8.038 40.500 1.00 56.81 87 PRO A N 1
ATOM 695 C CA . PRO A 1 87 ? -11.676 9.100 41.272 1.00 56.81 87 PRO A CA 1
ATOM 696 C C . PRO A 1 87 ? -13.054 9.543 40.746 1.00 56.81 87 PRO A C 1
ATOM 698 O O . PRO A 1 87 ? -13.812 10.142 41.503 1.00 56.81 87 PRO A O 1
ATOM 701 N N . ARG A 1 88 ? -13.398 9.258 39.478 1.00 52.50 88 ARG A N 1
ATOM 702 C CA . ARG A 1 88 ? -14.693 9.624 38.869 1.00 52.50 88 ARG A CA 1
ATOM 703 C C . ARG A 1 88 ? -15.723 8.490 38.795 1.00 52.50 88 ARG A C 1
ATOM 705 O O . ARG A 1 88 ? -16.904 8.781 38.642 1.00 52.50 88 ARG A O 1
ATOM 712 N N . PHE A 1 89 ? -15.296 7.232 38.912 1.00 49.69 89 PHE A N 1
ATOM 713 C CA . PHE A 1 89 ? -16.152 6.048 38.726 1.00 49.69 89 PHE A CA 1
ATOM 714 C C . PHE A 1 89 ? -16.561 5.359 40.041 1.00 49.69 89 PHE A C 1
ATOM 716 O O . PHE A 1 89 ? -17.399 4.464 40.024 1.00 49.69 89 PHE A O 1
ATOM 723 N N . GLY A 1 90 ? -15.995 5.768 41.183 1.00 44.41 90 GLY A N 1
ATOM 724 C CA . GLY A 1 90 ? -16.265 5.174 42.496 1.00 44.41 90 GLY A CA 1
ATOM 725 C C . GLY A 1 90 ? -16.724 6.199 43.530 1.00 44.41 90 GLY A C 1
ATOM 726 O O . GLY A 1 90 ? -15.930 6.658 44.349 1.00 44.41 90 GLY A O 1
ATOM 727 N N . GLY A 1 91 ? -18.013 6.540 43.518 1.00 46.34 91 GLY A N 1
ATOM 728 C CA . GLY A 1 91 ? -18.669 7.183 44.654 1.00 46.34 91 GLY A CA 1
ATOM 729 C C . GLY A 1 91 ? -18.979 6.141 45.729 1.00 46.34 91 GLY A C 1
ATOM 730 O O . GLY A 1 91 ? -19.901 5.355 45.566 1.00 46.34 91 GLY A O 1
ATOM 731 N N . GLY A 1 92 ? -18.214 6.129 46.823 1.00 42.69 92 GLY A N 1
ATOM 732 C CA . GLY A 1 92 ? -18.545 5.351 48.022 1.00 42.69 92 GLY A CA 1
ATOM 733 C C . GLY A 1 92 ? -17.340 4.686 48.686 1.00 42.69 92 GLY A C 1
ATOM 734 O O . GLY A 1 92 ? -16.803 3.724 48.156 1.00 42.69 92 GLY A O 1
ATOM 735 N N . ALA A 1 93 ? -16.949 5.211 49.854 1.00 47.16 93 ALA A N 1
ATOM 736 C CA . ALA A 1 93 ? -16.154 4.617 50.949 1.00 47.16 93 ALA A CA 1
ATOM 737 C C . ALA A 1 93 ? -14.802 3.902 50.676 1.00 47.16 93 ALA A C 1
ATOM 739 O O . ALA A 1 93 ? -14.045 3.696 51.624 1.00 47.16 93 ALA A O 1
ATOM 740 N N . LEU A 1 94 ? -14.436 3.582 49.433 1.00 44.97 94 LEU A N 1
ATOM 741 C CA . LEU A 1 94 ? -13.257 2.783 49.076 1.00 44.97 94 LEU A CA 1
ATOM 742 C C . LEU A 1 94 ? -12.063 3.622 48.584 1.00 44.97 94 LEU A C 1
ATOM 744 O O . LEU A 1 94 ? -11.081 3.083 48.084 1.00 44.97 94 LEU A O 1
ATOM 748 N N . SER A 1 95 ? -12.105 4.946 48.753 1.00 49.59 95 SER A N 1
ATOM 749 C CA . SER A 1 95 ? -10.977 5.843 48.450 1.00 49.59 95 SER A CA 1
ATOM 750 C C . SER A 1 95 ? -9.833 5.763 49.472 1.00 49.59 95 SER A C 1
ATOM 752 O O . SER A 1 95 ? -8.794 6.388 49.280 1.00 49.59 95 SER A O 1
ATOM 754 N N . ARG A 1 96 ? -9.996 4.984 50.553 1.00 49.88 96 ARG A N 1
ATOM 755 C CA . ARG A 1 96 ? -8.988 4.812 51.616 1.00 49.88 96 ARG A CA 1
ATOM 756 C C . ARG A 1 96 ? -8.087 3.584 51.454 1.00 49.88 96 ARG A C 1
ATOM 758 O O . ARG A 1 96 ? -7.193 3.398 52.270 1.00 49.88 96 ARG A O 1
ATOM 765 N N . LEU A 1 97 ? -8.280 2.774 50.413 1.00 48.16 97 LEU A N 1
ATOM 766 C CA . LEU A 1 97 ? -7.469 1.579 50.141 1.00 48.16 97 LEU A CA 1
ATOM 767 C C . LEU A 1 97 ? -6.696 1.718 48.823 1.00 48.16 97 LEU A C 1
ATOM 769 O O . LEU A 1 97 ? -6.775 0.868 47.941 1.00 48.16 97 LEU A O 1
ATOM 773 N N . ILE A 1 98 ? -5.949 2.813 48.672 1.00 51.12 98 ILE A N 1
ATOM 774 C CA . ILE A 1 98 ? -4.893 2.888 47.657 1.00 51.12 98 ILE A CA 1
ATOM 775 C C . ILE A 1 98 ? -3.627 2.292 48.293 1.00 51.12 98 ILE A C 1
ATOM 777 O O . ILE A 1 98 ? -3.155 2.854 49.285 1.00 51.12 98 ILE A O 1
ATOM 781 N N . PRO A 1 99 ? -3.058 1.189 47.766 1.00 48.09 99 PRO A N 1
ATOM 782 C CA . PRO A 1 99 ? -1.763 0.691 48.215 1.00 48.09 99 PRO A CA 1
ATOM 783 C C . PRO A 1 99 ? -0.718 1.796 48.051 1.00 48.09 99 PRO A C 1
ATOM 785 O O . PRO A 1 99 ? -0.677 2.487 47.030 1.00 48.09 99 PRO A O 1
ATOM 788 N N . SER A 1 100 ? 0.132 1.958 49.056 1.00 48.59 100 SER A N 1
ATOM 789 C CA . SER A 1 100 ? 1.110 3.036 49.261 1.00 48.59 100 SER A CA 1
ATOM 790 C C . SER A 1 100 ? 2.181 3.223 48.164 1.00 48.59 100 SER A C 1
ATOM 792 O O . SER A 1 100 ? 3.092 4.024 48.350 1.00 48.59 100 SER A 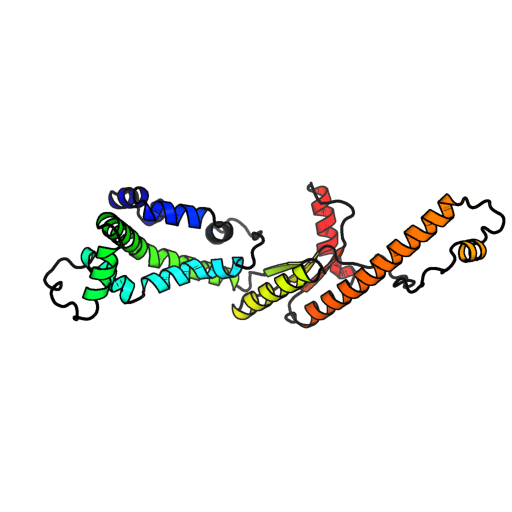O 1
ATOM 794 N N . GLY A 1 101 ? 2.070 2.558 47.007 1.00 47.84 101 GLY A N 1
ATOM 795 C CA . GLY A 1 101 ? 2.952 2.722 45.843 1.00 47.84 101 GLY A CA 1
ATOM 796 C C . GLY A 1 101 ? 2.464 3.725 44.783 1.00 47.84 101 GLY A C 1
ATOM 797 O O . GLY A 1 101 ? 3.284 4.381 44.149 1.00 47.84 101 GLY A O 1
ATOM 798 N N . GLY A 1 102 ? 1.148 3.916 44.606 1.00 48.00 102 GLY A N 1
ATOM 799 C CA . GLY A 1 102 ? 0.602 4.803 43.556 1.00 48.00 102 GLY A CA 1
ATOM 800 C C . GLY A 1 102 ? 0.586 6.297 43.916 1.00 48.00 102 GLY A C 1
ATOM 801 O O . GLY A 1 102 ? 0.661 7.164 43.046 1.00 48.00 102 GLY A O 1
ATOM 802 N N . ALA A 1 103 ? 0.550 6.625 45.211 1.00 51.78 103 ALA A N 1
ATOM 803 C CA . ALA A 1 103 ? 0.367 7.998 45.696 1.00 51.78 103 ALA A CA 1
ATOM 804 C C . ALA A 1 103 ? 1.561 8.939 45.411 1.00 51.78 103 ALA A C 1
ATOM 806 O O . ALA A 1 103 ? 1.395 10.163 45.380 1.00 51.78 103 ALA A O 1
ATOM 807 N N . ALA A 1 104 ? 2.762 8.392 45.193 1.00 50.22 104 ALA A N 1
ATOM 808 C CA . ALA A 1 104 ? 3.961 9.166 44.870 1.00 50.22 104 ALA A CA 1
ATOM 809 C C . ALA A 1 104 ? 3.953 9.676 43.416 1.00 50.22 104 ALA A C 1
ATOM 811 O O . ALA A 1 104 ? 4.275 10.840 43.176 1.00 50.22 104 ALA A O 1
ATOM 812 N N . ALA A 1 105 ? 3.489 8.857 42.464 1.00 50.03 105 ALA A N 1
ATOM 813 C CA . ALA A 1 105 ? 3.397 9.227 41.050 1.00 50.03 105 ALA A CA 1
ATOM 814 C C . ALA A 1 105 ? 2.415 10.391 40.822 1.00 50.03 105 ALA A C 1
ATOM 816 O O . ALA A 1 105 ? 2.713 11.333 40.088 1.00 50.03 105 ALA A O 1
ATOM 817 N N . THR A 1 106 ? 1.286 10.401 41.539 1.00 52.16 106 THR A N 1
ATOM 818 C CA . THR A 1 106 ? 0.332 11.524 41.532 1.00 52.16 106 THR A CA 1
ATOM 819 C C . THR A 1 106 ? 0.887 12.808 42.141 1.00 52.16 106 THR A C 1
ATOM 821 O O . THR A 1 106 ? 0.499 13.892 41.714 1.00 52.16 106 THR A O 1
ATOM 824 N N . ARG A 1 107 ? 1.805 12.721 43.115 1.00 51.28 107 ARG A N 1
ATOM 825 C CA . ARG A 1 107 ? 2.435 13.902 43.730 1.00 51.28 107 ARG A CA 1
ATOM 826 C C . ARG A 1 107 ? 3.444 14.561 42.792 1.00 51.28 107 ARG A C 1
ATOM 828 O O . ARG A 1 107 ? 3.488 15.782 42.726 1.00 51.28 107 ARG A O 1
ATOM 835 N N . ILE A 1 108 ? 4.199 13.758 42.044 1.00 49.84 108 ILE A N 1
ATOM 836 C CA . ILE A 1 108 ? 5.187 14.238 41.067 1.00 49.84 108 ILE A CA 1
ATOM 837 C C . ILE A 1 108 ? 4.483 14.831 39.837 1.00 49.84 108 ILE A C 1
ATOM 839 O O . ILE A 1 108 ? 4.845 15.919 39.393 1.00 49.84 108 ILE A O 1
ATOM 843 N N . LEU A 1 109 ? 3.415 14.191 39.345 1.00 50.06 109 LEU A N 1
ATOM 844 C CA . LEU A 1 109 ? 2.579 14.761 38.282 1.00 50.06 109 LEU A CA 1
ATOM 845 C C . LEU A 1 109 ? 1.857 16.036 38.742 1.00 50.06 109 LEU A C 1
ATOM 847 O O . LEU A 1 109 ? 1.819 17.003 37.993 1.00 50.06 109 LEU A O 1
ATOM 851 N N . GLY A 1 110 ? 1.353 16.084 39.979 1.00 52.75 110 GLY A N 1
ATOM 852 C CA . GLY A 1 110 ? 0.703 17.274 40.547 1.00 52.75 110 GLY A CA 1
ATOM 853 C C . GLY A 1 110 ? 1.648 18.431 40.901 1.00 52.75 110 GLY A C 1
ATOM 854 O O . GLY A 1 110 ? 1.178 19.550 41.084 1.00 52.75 110 GLY A O 1
ATOM 855 N N . MET A 1 111 ? 2.961 18.187 40.994 1.00 54.97 111 MET A N 1
ATOM 856 C CA . MET A 1 111 ? 3.983 19.230 41.179 1.00 54.97 111 MET A CA 1
ATOM 857 C C . MET A 1 111 ? 4.475 19.833 39.851 1.00 54.97 111 MET A C 1
ATOM 859 O O . MET A 1 111 ? 4.991 20.947 39.863 1.00 54.97 111 MET A O 1
ATOM 863 N N . LEU A 1 112 ? 4.307 19.131 38.720 1.00 54.22 112 LEU A N 1
ATOM 864 C CA . LEU A 1 112 ? 4.768 19.561 37.387 1.00 54.22 112 LEU A CA 1
ATOM 865 C C . LEU A 1 112 ? 3.627 19.961 36.432 1.00 54.22 112 LEU A C 1
ATOM 867 O O . LEU A 1 112 ? 3.832 20.785 35.544 1.00 54.22 112 LEU A O 1
ATOM 871 N N . ALA A 1 113 ? 2.426 19.410 36.612 1.00 62.84 113 ALA A N 1
ATOM 872 C CA . ALA A 1 113 ? 1.223 19.755 35.860 1.00 62.84 113 ALA A CA 1
ATOM 873 C C . ALA A 1 113 ? 0.270 20.594 36.724 1.00 62.84 113 ALA A C 1
ATOM 875 O O . ALA A 1 113 ? 0.057 20.299 37.900 1.00 62.84 113 ALA A O 1
ATOM 876 N N . SER A 1 114 ? -0.350 21.628 36.146 1.00 69.00 114 SER A N 1
ATOM 877 C CA . SER A 1 114 ? -1.363 22.412 36.857 1.00 69.00 114 SER A CA 1
ATOM 878 C C . SER A 1 114 ? -2.559 21.529 37.237 1.00 69.00 114 SER A C 1
ATOM 880 O O . SER A 1 114 ? -2.963 20.646 36.478 1.00 69.00 114 SER A O 1
ATOM 882 N N . ARG A 1 115 ? -3.174 21.784 38.400 1.00 71.81 115 ARG A N 1
ATOM 883 C CA . ARG A 1 115 ? -4.389 21.075 38.853 1.00 71.81 115 ARG A CA 1
ATOM 884 C C . ARG A 1 115 ? -5.485 21.049 37.778 1.00 71.81 115 ARG A C 1
ATOM 886 O O . ARG A 1 115 ? -6.140 20.030 37.590 1.00 71.81 115 ARG A O 1
ATOM 893 N N . GLN A 1 116 ? -5.618 22.148 37.038 1.00 72.44 116 GLN A N 1
ATOM 894 C CA . GLN A 1 116 ? -6.534 22.274 35.910 1.00 72.44 116 GLN A CA 1
ATOM 895 C C . GLN A 1 116 ? -6.234 21.267 34.787 1.00 72.44 116 GLN A C 1
ATOM 897 O O . GLN A 1 116 ? -7.153 20.619 34.298 1.00 72.44 116 GLN A O 1
ATOM 902 N N . LEU A 1 117 ? -4.964 21.076 34.409 1.00 74.12 117 LEU A N 1
ATOM 903 C CA . LEU A 1 117 ? -4.586 20.099 33.383 1.00 74.12 117 LEU A CA 1
ATOM 904 C C . LEU A 1 117 ? -4.918 18.667 33.823 1.00 74.12 117 LEU A C 1
ATOM 906 O O . LEU A 1 117 ? -5.391 17.866 33.021 1.00 74.12 117 LEU A O 1
ATOM 910 N N . VAL A 1 118 ? -4.707 18.347 35.102 1.00 74.62 118 VAL A N 1
ATOM 911 C CA . VAL A 1 118 ? -5.051 17.028 35.655 1.00 74.62 118 VAL A CA 1
ATOM 912 C C . VAL A 1 118 ? -6.562 16.786 35.588 1.00 74.62 118 VAL A C 1
ATOM 914 O O . VAL A 1 118 ? -6.995 15.726 35.139 1.00 74.62 118 VAL A O 1
ATOM 917 N N . GLU A 1 119 ? -7.375 17.770 35.978 1.00 75.62 119 GLU A N 1
ATOM 918 C CA . GLU A 1 119 ? -8.838 17.685 35.897 1.00 75.62 119 GLU A CA 1
ATOM 919 C C . GLU A 1 119 ? -9.331 17.549 34.440 1.00 75.62 119 GLU A C 1
ATOM 921 O O . GLU A 1 119 ? -10.224 16.739 34.167 1.00 75.62 119 GLU A O 1
ATOM 926 N N . GLU A 1 120 ? -8.709 18.267 33.497 1.00 76.31 120 GLU A N 1
ATOM 927 C CA . GLU A 1 120 ? -8.976 18.158 32.056 1.00 76.31 120 GLU A CA 1
ATOM 928 C C . GLU A 1 120 ? -8.619 16.765 31.500 1.00 76.31 120 GLU A C 1
ATOM 930 O O . GLU A 1 120 ? -9.414 16.191 30.748 1.00 76.31 120 GLU A O 1
ATOM 935 N N . LEU A 1 121 ? -7.474 16.194 31.899 1.00 75.12 121 LEU A N 1
ATOM 936 C CA . LEU A 1 121 ? -7.029 14.853 31.497 1.00 75.12 121 LEU A CA 1
ATOM 937 C C . LEU A 1 121 ? -7.956 13.758 32.032 1.00 75.12 121 LEU A C 1
ATOM 939 O O . LEU A 1 121 ? -8.373 12.883 31.274 1.00 75.12 121 LEU A O 1
ATOM 943 N N . VAL A 1 122 ? -8.326 13.819 33.314 1.00 75.31 122 VAL A N 1
ATOM 944 C CA . VAL A 1 122 ? -9.268 12.862 33.920 1.00 75.31 122 VAL A CA 1
ATOM 945 C C . VAL A 1 122 ? -10.632 12.936 33.229 1.00 75.31 122 VAL A C 1
ATOM 947 O O . VAL A 1 122 ? -11.234 11.901 32.942 1.00 75.31 122 VAL A O 1
ATOM 950 N N . GLY A 1 123 ? -11.123 14.144 32.933 1.00 75.00 123 GLY A N 1
ATOM 951 C CA . GLY A 1 123 ? -12.368 14.333 32.186 1.00 75.00 123 GLY A CA 1
ATOM 952 C C . GLY A 1 123 ? -12.307 13.732 30.779 1.00 75.00 123 GLY A C 1
ATOM 953 O O . GLY A 1 123 ? -13.218 13.009 30.382 1.00 75.00 123 GLY A O 1
ATOM 954 N N . PHE A 1 124 ? -11.215 13.978 30.052 1.00 76.44 124 PHE A N 1
ATOM 955 C CA . PHE A 1 124 ? -10.993 13.434 28.712 1.00 76.44 124 PHE A CA 1
ATOM 956 C C . PHE A 1 124 ? -10.957 11.901 28.707 1.00 76.44 124 PHE A C 1
ATOM 958 O O . PHE A 1 124 ? -11.716 11.266 27.976 1.00 76.44 124 PHE A O 1
ATOM 965 N N . PHE A 1 125 ? -10.114 11.297 29.543 1.00 75.75 125 PHE A N 1
ATOM 966 C CA . PHE A 1 125 ? -9.947 9.846 29.574 1.00 75.75 125 PHE A CA 1
ATOM 967 C C . PHE A 1 125 ? -11.189 9.115 30.092 1.00 75.75 125 PHE A C 1
ATOM 969 O O . PHE A 1 125 ? -11.489 8.029 29.609 1.00 75.75 125 PHE A O 1
ATOM 976 N N . SER A 1 126 ? -11.948 9.708 31.021 1.00 74.31 126 SER A N 1
ATOM 977 C CA . SER A 1 126 ? -13.219 9.138 31.488 1.00 74.31 126 SER A CA 1
ATOM 978 C C . SER A 1 126 ? -14.222 9.019 30.344 1.00 74.31 126 SER A C 1
ATOM 980 O O . SER A 1 126 ? -14.904 8.011 30.216 1.00 74.31 126 SER A O 1
ATOM 982 N N . VAL A 1 127 ? -14.280 10.009 29.460 1.00 71.50 127 VAL A N 1
ATOM 983 C CA . VAL A 1 127 ? -15.134 9.961 28.269 1.00 71.50 127 VAL A CA 1
ATOM 984 C C . VAL A 1 127 ? -14.602 8.954 27.261 1.00 71.50 127 VAL A C 1
ATOM 986 O O . VAL A 1 127 ? -15.363 8.142 26.738 1.00 71.50 127 VAL A O 1
ATOM 989 N N . LEU A 1 128 ? -13.297 9.007 26.987 1.00 72.12 128 LEU A N 1
ATOM 990 C CA . LEU A 1 128 ? -12.656 8.122 26.022 1.00 72.12 128 LEU A CA 1
ATOM 991 C C . LEU A 1 128 ? -12.829 6.647 26.416 1.00 72.12 128 LEU A C 1
ATOM 993 O O . LEU A 1 128 ? -13.001 5.805 25.542 1.00 72.12 128 LEU A O 1
ATOM 997 N N . TRP A 1 129 ? -12.882 6.363 27.722 1.00 73.88 129 TRP A N 1
ATOM 998 C CA . TRP A 1 129 ? -13.223 5.056 28.281 1.00 73.88 129 TRP A CA 1
ATOM 999 C C . TRP A 1 129 ? -14.567 4.520 27.784 1.00 73.88 129 TRP A C 1
ATOM 1001 O O . TRP A 1 129 ? -14.645 3.380 27.347 1.00 73.88 129 TRP A O 1
ATOM 1011 N N . HIS A 1 130 ? -15.618 5.343 27.806 1.00 71.62 130 HIS A N 1
ATOM 1012 C CA . HIS A 1 130 ? -16.956 4.927 27.369 1.00 71.62 130 HIS A CA 1
ATOM 1013 C C . HIS A 1 130 ? -17.019 4.682 25.856 1.00 71.62 130 HIS A C 1
ATOM 1015 O O . HIS A 1 130 ? -17.800 3.864 25.390 1.00 71.62 130 HIS A O 1
ATOM 1021 N N . LEU A 1 131 ? -16.181 5.375 25.081 1.00 71.38 131 LEU A N 1
ATOM 1022 C CA . LEU A 1 131 ? -16.098 5.205 23.626 1.00 71.38 131 LEU A CA 1
ATOM 1023 C C . LEU A 1 131 ? -15.198 4.038 23.208 1.00 71.38 131 LEU A C 1
ATOM 1025 O O . LEU A 1 131 ? -15.213 3.638 22.043 1.00 71.38 131 LEU A O 1
ATOM 1029 N N . LYS A 1 132 ? -14.409 3.501 24.143 1.00 72.31 132 LYS A N 1
ATOM 1030 C CA . LYS A 1 132 ? -13.402 2.471 23.893 1.00 72.31 132 LYS A CA 1
ATOM 1031 C C . LYS A 1 132 ? -13.991 1.244 23.205 1.00 72.31 132 LYS A C 1
ATOM 1033 O O . LYS A 1 132 ? -13.423 0.789 22.217 1.00 72.31 132 LYS A O 1
ATOM 1038 N N . GLU A 1 133 ? -15.107 0.724 23.709 1.00 72.38 133 GLU A N 1
ATOM 1039 C CA . GLU A 1 133 ? -15.746 -0.474 23.151 1.00 72.38 133 GLU A CA 1
ATOM 1040 C C . GLU A 1 133 ? -16.155 -0.255 21.690 1.00 72.38 133 GLU A C 1
ATOM 1042 O O . GLU A 1 133 ? -15.880 -1.096 20.839 1.00 72.38 133 GLU A O 1
ATOM 1047 N N . GLY A 1 134 ? -16.699 0.923 21.368 1.00 74.44 134 GLY A N 1
ATOM 1048 C CA . GLY A 1 134 ? -17.037 1.296 19.994 1.00 74.44 134 GLY A CA 1
ATOM 1049 C C . GLY A 1 134 ? -15.812 1.414 19.081 1.00 74.44 134 GLY A C 1
ATOM 1050 O O . GLY A 1 134 ? -15.857 0.961 17.939 1.00 74.44 134 GLY A O 1
ATOM 1051 N N . PHE A 1 135 ? -14.703 1.981 19.571 1.00 72.81 135 PHE A N 1
ATOM 1052 C CA . PHE A 1 135 ? -13.448 2.028 18.810 1.00 72.81 135 PHE A CA 1
ATOM 1053 C C . PHE A 1 135 ? -12.866 0.641 18.565 1.00 72.81 135 PHE A C 1
ATOM 1055 O O . PHE A 1 135 ? -12.384 0.367 17.468 1.00 72.81 135 PHE A O 1
ATOM 1062 N N . GLN A 1 136 ? -12.912 -0.222 19.576 1.00 74.56 136 GLN A N 1
ATOM 1063 C CA . GLN A 1 136 ? -12.404 -1.578 19.476 1.00 74.56 136 GLN A CA 1
ATOM 1064 C C . GLN A 1 136 ? -13.230 -2.401 18.483 1.00 74.56 136 GLN A C 1
ATOM 1066 O O . GLN A 1 136 ? -12.660 -2.961 17.550 1.00 74.56 136 GLN A O 1
ATOM 1071 N N . ALA A 1 137 ? -14.560 -2.385 18.609 1.00 80.44 137 ALA A N 1
ATOM 1072 C CA . ALA A 1 137 ? -15.454 -3.087 17.694 1.00 80.44 137 ALA A CA 1
ATOM 1073 C C . ALA A 1 137 ? -15.278 -2.621 16.238 1.00 80.44 137 ALA A C 1
ATOM 1075 O O . ALA A 1 137 ? -15.216 -3.447 15.327 1.00 80.44 137 ALA A O 1
ATOM 1076 N N . ARG A 1 138 ? -15.128 -1.307 16.006 1.00 77.69 138 ARG A N 1
ATOM 1077 C CA . ARG A 1 138 ? -14.853 -0.766 14.662 1.00 77.69 138 ARG A CA 1
ATOM 1078 C C . ARG A 1 138 ? -13.501 -1.208 14.123 1.00 77.69 138 ARG A C 1
ATOM 1080 O O . ARG A 1 138 ? -13.423 -1.627 12.974 1.00 77.69 138 ARG A O 1
ATOM 1087 N N . ALA A 1 139 ? -12.447 -1.144 14.933 1.00 76.94 139 ALA A N 1
ATOM 1088 C CA . ALA A 1 139 ? -11.121 -1.589 14.516 1.00 76.94 139 ALA A CA 1
ATOM 1089 C C . ALA A 1 139 ? -11.129 -3.067 14.118 1.00 76.94 139 ALA A C 1
ATOM 1091 O O . ALA A 1 139 ? -10.594 -3.431 13.077 1.00 76.94 139 ALA A O 1
ATOM 1092 N N . GLU A 1 140 ? -11.780 -3.907 14.922 1.00 83.00 140 GLU A N 1
ATOM 1093 C CA . GLU A 1 140 ? -11.937 -5.332 14.643 1.00 83.00 140 GLU A CA 1
ATOM 1094 C C . GLU A 1 140 ? -12.758 -5.571 13.371 1.00 83.00 140 GLU A C 1
ATOM 1096 O O . GLU A 1 140 ? -12.388 -6.413 12.556 1.00 83.00 140 GLU A O 1
ATOM 1101 N N . ALA A 1 141 ? -13.836 -4.814 13.149 1.00 86.75 141 ALA A N 1
ATOM 1102 C CA . ALA A 1 141 ? -14.627 -4.913 11.926 1.00 86.75 141 ALA A CA 1
ATOM 1103 C C . ALA A 1 141 ? -13.830 -4.525 10.678 1.00 86.75 141 ALA A C 1
ATOM 1105 O O . ALA A 1 141 ? -13.829 -5.257 9.693 1.00 86.75 141 ALA A O 1
ATOM 1106 N N . VAL A 1 142 ? -13.080 -3.429 10.744 1.00 85.12 142 VAL A N 1
ATOM 1107 C CA . VAL A 1 142 ? -12.183 -3.009 9.669 1.00 85.12 142 VAL A CA 1
ATOM 1108 C C . VAL A 1 142 ? -11.117 -4.070 9.390 1.00 85.12 142 VAL A C 1
ATOM 1110 O O . VAL A 1 142 ? -10.887 -4.417 8.237 1.00 85.12 142 VAL A O 1
ATOM 1113 N N . GLN A 1 143 ? -10.497 -4.643 10.423 1.00 84.44 143 GLN A N 1
ATOM 1114 C CA . GLN A 1 143 ? -9.522 -5.726 10.255 1.00 84.44 143 GLN A CA 1
ATOM 1115 C C . GLN A 1 143 ? -10.152 -6.969 9.612 1.00 84.44 143 GLN A C 1
ATOM 1117 O O . GLN A 1 143 ? -9.513 -7.608 8.780 1.00 84.44 143 GLN A O 1
ATOM 1122 N N . ARG A 1 144 ? -11.410 -7.295 9.946 1.00 89.50 144 ARG A N 1
ATOM 1123 C CA . ARG A 1 144 ? -12.164 -8.361 9.268 1.00 89.50 144 ARG A CA 1
ATOM 1124 C C . ARG A 1 144 ? -12.386 -8.044 7.792 1.00 89.50 144 ARG A C 1
ATOM 1126 O O . ARG A 1 144 ? -12.139 -8.917 6.974 1.00 89.50 144 ARG A O 1
ATOM 1133 N N . ILE A 1 145 ? -12.790 -6.817 7.456 1.00 90.75 145 ILE A N 1
ATOM 1134 C CA . ILE A 1 145 ? -12.959 -6.374 6.062 1.00 90.75 145 ILE A CA 1
ATOM 1135 C C . ILE A 1 145 ? -11.640 -6.530 5.298 1.00 90.75 145 ILE A C 1
ATOM 1137 O O . ILE A 1 145 ? -11.618 -7.133 4.232 1.00 90.75 145 ILE A O 1
ATOM 1141 N N . LEU A 1 146 ? -10.523 -6.056 5.858 1.00 88.06 146 LEU A N 1
ATOM 1142 C CA . LEU A 1 146 ? -9.218 -6.111 5.189 1.00 88.06 146 LEU A CA 1
ATOM 1143 C C . LEU A 1 146 ? -8.675 -7.533 4.986 1.00 88.06 146 LEU A C 1
ATOM 1145 O O . LEU A 1 146 ? -7.871 -7.739 4.084 1.00 88.06 146 LEU A O 1
ATOM 1149 N N . ARG A 1 147 ? -9.085 -8.493 5.821 1.00 89.81 147 ARG A N 1
ATOM 1150 C CA . ARG A 1 147 ? -8.663 -9.904 5.751 1.00 89.81 147 ARG A CA 1
ATOM 1151 C C . ARG A 1 147 ? -9.676 -10.817 5.065 1.00 89.81 147 ARG A C 1
ATOM 1153 O O . ARG A 1 147 ? -9.418 -12.010 4.965 1.00 89.81 147 ARG A O 1
ATOM 1160 N N . ALA A 1 148 ? -10.834 -10.297 4.669 1.00 91.69 148 ALA A N 1
ATOM 1161 C CA . ALA A 1 148 ? -11.853 -11.093 4.005 1.00 91.69 148 ALA A CA 1
ATOM 1162 C C . ALA A 1 148 ? -11.336 -11.598 2.651 1.00 91.69 148 ALA A C 1
ATOM 1164 O O . ALA A 1 148 ? -10.635 -10.870 1.952 1.00 91.69 148 ALA A O 1
ATOM 1165 N N . ASP A 1 149 ? -11.754 -12.797 2.246 1.00 90.25 149 ASP A N 1
ATOM 1166 C CA . ASP A 1 149 ? -11.406 -13.369 0.934 1.00 90.25 149 ASP A CA 1
ATOM 1167 C C . ASP A 1 149 ? -11.941 -12.523 -0.238 1.00 90.25 149 ASP A C 1
ATOM 1169 O O . ASP A 1 149 ? -11.452 -12.609 -1.361 1.00 90.25 149 ASP A O 1
ATOM 1173 N N . SER A 1 150 ? -12.940 -11.674 0.027 1.00 91.50 150 SER A N 1
ATOM 1174 C CA . SER A 1 150 ? -13.486 -10.687 -0.910 1.00 91.50 150 SER A CA 1
ATOM 1175 C C . SER A 1 150 ? -12.636 -9.418 -1.043 1.00 91.50 150 SER A C 1
ATOM 1177 O O . SER A 1 150 ? -13.001 -8.521 -1.800 1.00 91.50 150 SER A O 1
ATOM 1179 N N . THR A 1 151 ? -11.539 -9.303 -0.293 1.00 91.69 151 THR A N 1
ATOM 1180 C CA . THR A 1 151 ? -10.651 -8.140 -0.293 1.00 91.69 151 THR A CA 1
ATOM 1181 C C . THR A 1 151 ? -9.300 -8.524 -0.875 1.00 91.69 151 THR A C 1
ATOM 1183 O O . THR A 1 151 ? -8.721 -9.543 -0.517 1.00 91.69 151 THR A O 1
ATOM 1186 N N . ALA A 1 152 ? -8.760 -7.673 -1.743 1.00 90.62 152 ALA A N 1
ATOM 1187 C CA . ALA A 1 152 ? -7.423 -7.837 -2.295 1.00 90.62 152 ALA A CA 1
ATOM 1188 C C . ALA A 1 152 ? -6.639 -6.532 -2.166 1.00 90.62 152 ALA A C 1
ATOM 1190 O O . ALA A 1 152 ? -7.112 -5.467 -2.568 1.00 90.62 152 ALA A O 1
ATOM 1191 N N . PHE A 1 153 ? -5.416 -6.611 -1.642 1.00 91.69 153 PHE A N 1
ATOM 1192 C CA . PHE A 1 153 ? -4.486 -5.488 -1.689 1.00 91.69 153 PHE A CA 1
ATOM 1193 C C . PHE A 1 153 ? -3.720 -5.477 -3.010 1.00 91.69 153 PHE A C 1
ATOM 1195 O O . PHE A 1 153 ? -3.172 -6.497 -3.434 1.00 91.69 153 PHE A O 1
ATOM 1202 N N . CYS A 1 154 ? -3.653 -4.301 -3.633 1.00 92.75 154 CYS A N 1
ATOM 1203 C CA . CYS A 1 154 ? -2.854 -4.048 -4.822 1.00 92.75 154 CYS A CA 1
ATOM 1204 C C . CYS A 1 154 ? -1.713 -3.087 -4.476 1.00 92.75 154 CYS A C 1
ATOM 1206 O O . CYS A 1 154 ? -1.933 -1.903 -4.222 1.00 92.75 154 CYS A O 1
ATOM 1208 N N . LEU A 1 155 ? -0.485 -3.595 -4.455 1.00 93.12 155 LEU A N 1
ATOM 1209 C CA . LEU A 1 155 ? 0.698 -2.800 -4.153 1.00 93.12 155 LEU A CA 1
ATOM 1210 C C . LEU A 1 155 ? 1.215 -2.131 -5.425 1.00 93.12 155 LEU 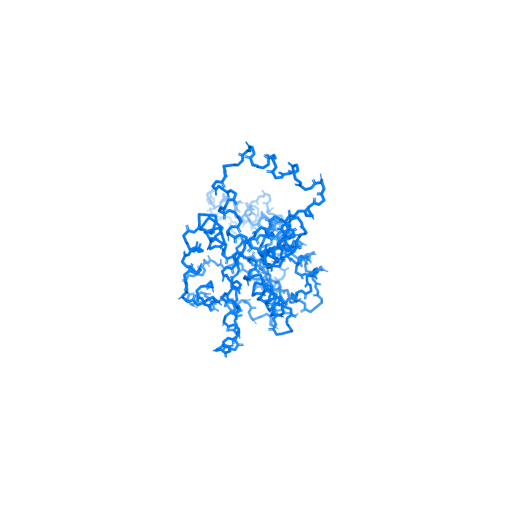A C 1
ATOM 1212 O O . LEU A 1 155 ? 1.535 -2.815 -6.390 1.00 93.12 155 LEU A O 1
ATOM 1216 N N . VAL A 1 156 ? 1.350 -0.808 -5.428 1.00 93.50 156 VAL A N 1
ATOM 1217 C CA . VAL A 1 156 ? 1.859 -0.062 -6.587 1.00 93.50 156 VAL A CA 1
ATOM 1218 C C . VAL A 1 156 ? 3.219 0.538 -6.253 1.00 93.50 156 VAL A C 1
ATOM 1220 O O . VAL A 1 156 ? 3.360 1.260 -5.266 1.00 93.50 156 VAL A O 1
ATOM 1223 N N . CYS A 1 157 ? 4.234 0.258 -7.067 1.00 94.25 157 CYS A N 1
ATOM 1224 C CA . CYS A 1 157 ? 5.582 0.795 -6.882 1.00 94.25 157 CYS A CA 1
ATOM 1225 C C . CYS A 1 157 ? 6.272 1.059 -8.220 1.00 94.25 157 CYS A C 1
ATOM 1227 O O . CYS A 1 157 ? 5.919 0.466 -9.231 1.00 94.25 157 CYS A O 1
ATOM 1229 N N . SER A 1 158 ? 7.255 1.958 -8.251 1.00 93.56 158 SER A N 1
ATOM 1230 C CA . SER A 1 158 ? 8.134 2.100 -9.416 1.00 93.56 158 SER A CA 1
ATOM 1231 C C . SER A 1 158 ? 9.333 1.162 -9.297 1.00 93.56 158 SER A C 1
ATOM 1233 O O . SER A 1 158 ? 9.720 0.819 -8.176 1.00 93.56 158 SER A O 1
ATOM 1235 N N . PRO A 1 159 ? 10.009 0.783 -10.398 1.00 91.56 159 PRO A N 1
ATOM 1236 C CA . PRO A 1 159 ? 11.184 -0.089 -10.334 1.00 91.56 159 PRO A CA 1
ATOM 1237 C C . PRO A 1 159 ? 12.447 0.648 -9.832 1.00 91.56 159 PRO A C 1
ATOM 1239 O O . PRO A 1 159 ? 13.581 0.266 -10.122 1.00 91.56 159 PRO A O 1
ATOM 1242 N N . SER A 1 160 ? 12.264 1.731 -9.073 1.00 91.50 160 SER A N 1
ATOM 1243 C CA . SER A 1 160 ? 13.331 2.457 -8.396 1.00 91.50 160 SER A CA 1
ATOM 1244 C C . SER A 1 160 ? 13.686 1.782 -7.072 1.00 91.50 160 SER A C 1
ATOM 1246 O O . SER A 1 160 ? 12.840 1.207 -6.387 1.00 91.50 160 SER A O 1
ATOM 1248 N N . ARG A 1 161 ? 14.953 1.890 -6.658 1.00 90.00 161 ARG A N 1
ATOM 1249 C CA . ARG A 1 161 ? 15.440 1.245 -5.429 1.00 90.00 161 ARG A CA 1
ATOM 1250 C C . ARG A 1 161 ? 14.664 1.670 -4.177 1.00 90.00 161 ARG A C 1
ATOM 1252 O O . ARG A 1 161 ? 14.392 0.833 -3.325 1.00 90.00 161 ARG A O 1
ATOM 1259 N N . THR A 1 162 ? 14.335 2.954 -4.051 1.00 91.00 162 THR A N 1
ATOM 1260 C CA . THR A 1 162 ? 13.593 3.491 -2.900 1.00 91.00 162 THR A CA 1
ATOM 1261 C C . THR A 1 162 ? 12.148 3.006 -2.888 1.00 91.00 162 THR A C 1
ATOM 1263 O O . THR A 1 162 ? 11.691 2.523 -1.857 1.00 91.00 162 THR A O 1
ATOM 1266 N N . SER A 1 163 ? 11.458 3.050 -4.034 1.00 92.12 163 SER A N 1
ATOM 1267 C CA . SER A 1 163 ? 10.065 2.599 -4.130 1.00 92.12 163 SER A CA 1
ATOM 1268 C C . SER A 1 163 ? 9.932 1.093 -3.908 1.00 92.12 163 SER A C 1
ATOM 1270 O O . SER A 1 163 ? 9.037 0.669 -3.186 1.00 92.12 163 SER A O 1
ATOM 1272 N N . LEU A 1 164 ? 10.861 0.285 -4.429 1.00 93.56 164 LEU A N 1
ATOM 1273 C CA . LEU A 1 164 ? 10.890 -1.158 -4.171 1.00 93.56 164 LEU A CA 1
ATOM 1274 C C . LEU A 1 164 ? 11.169 -1.491 -2.700 1.00 93.56 164 LEU A C 1
ATOM 1276 O O . LEU A 1 164 ? 10.641 -2.474 -2.186 1.00 93.56 164 LEU A O 1
ATOM 1280 N N . TRP A 1 165 ? 11.987 -0.693 -2.009 1.00 91.69 165 TRP A N 1
ATOM 1281 C CA . TRP A 1 165 ? 12.233 -0.882 -0.579 1.00 91.69 165 TRP A CA 1
ATOM 1282 C C . TRP A 1 165 ? 10.975 -0.584 0.250 1.00 91.69 165 TRP A C 1
ATOM 1284 O O . TRP A 1 165 ? 10.604 -1.386 1.105 1.00 91.69 165 TRP A O 1
ATOM 1294 N N . ASP A 1 166 ? 10.272 0.510 -0.059 1.00 90.00 166 ASP A N 1
ATOM 1295 C CA . ASP A 1 166 ? 8.991 0.853 0.578 1.00 90.00 166 ASP A CA 1
ATOM 1296 C C . ASP A 1 166 ? 7.917 -0.204 0.307 1.00 90.00 166 ASP A C 1
ATOM 1298 O O . ASP A 1 166 ? 7.199 -0.623 1.215 1.00 90.00 166 ASP A O 1
ATOM 1302 N N . ALA A 1 167 ? 7.850 -0.681 -0.935 1.00 92.12 167 ALA A N 1
ATOM 1303 C CA . ALA A 1 167 ? 6.957 -1.752 -1.346 1.00 92.12 167 ALA A CA 1
ATOM 1304 C C . ALA A 1 167 ? 7.253 -3.057 -0.593 1.00 92.12 167 ALA A C 1
ATOM 1306 O O . ALA A 1 167 ? 6.328 -3.742 -0.170 1.00 92.12 167 ALA A O 1
ATOM 1307 N N . ALA A 1 168 ? 8.530 -3.391 -0.379 1.00 92.69 168 ALA A N 1
ATOM 1308 C CA . ALA A 1 168 ? 8.913 -4.591 0.363 1.00 92.69 168 ALA A CA 1
ATOM 1309 C C . ALA A 1 168 ? 8.470 -4.491 1.825 1.00 92.69 168 ALA A C 1
ATOM 1311 O O . ALA A 1 168 ? 7.877 -5.431 2.341 1.00 92.69 168 ALA A O 1
ATOM 1312 N N . TYR A 1 169 ? 8.683 -3.332 2.452 1.00 89.31 169 TYR A N 1
ATOM 1313 C CA . TYR A 1 169 ? 8.235 -3.077 3.819 1.00 89.31 169 TYR A CA 1
ATOM 1314 C C . TYR A 1 169 ? 6.710 -3.214 3.962 1.00 89.31 169 TYR A C 1
ATOM 1316 O O . TYR A 1 169 ? 6.230 -3.859 4.892 1.00 89.31 169 TYR A O 1
ATOM 1324 N N . LEU A 1 170 ? 5.942 -2.655 3.019 1.00 88.75 170 LEU A N 1
ATOM 1325 C CA . LEU A 1 170 ? 4.481 -2.782 3.010 1.00 88.75 170 LEU A CA 1
ATOM 1326 C C . LEU A 1 170 ? 4.025 -4.220 2.754 1.00 88.75 170 LEU A C 1
ATOM 1328 O O . LEU A 1 170 ? 3.143 -4.696 3.461 1.00 88.75 170 LEU A O 1
ATOM 1332 N N . ARG A 1 171 ? 4.633 -4.923 1.788 1.00 92.06 171 ARG A N 1
ATOM 1333 C CA . ARG A 1 171 ? 4.369 -6.347 1.534 1.00 92.06 171 ARG A CA 1
ATOM 1334 C C . ARG A 1 171 ? 4.558 -7.151 2.814 1.00 92.06 171 ARG A C 1
ATOM 1336 O O . ARG A 1 171 ? 3.647 -7.867 3.210 1.00 92.06 171 ARG A O 1
ATOM 1343 N N . ASP A 1 172 ? 5.712 -7.021 3.459 1.00 91.00 172 ASP A N 1
ATOM 1344 C CA . ASP A 1 172 ? 6.039 -7.801 4.653 1.00 91.00 172 ASP A CA 1
ATOM 1345 C C . ASP A 1 172 ? 5.048 -7.480 5.784 1.00 91.00 172 ASP A C 1
ATOM 1347 O O . ASP A 1 172 ? 4.471 -8.390 6.376 1.00 91.00 172 ASP A O 1
ATOM 1351 N N . GLY A 1 173 ? 4.721 -6.198 5.985 1.00 87.06 173 GLY A N 1
ATOM 1352 C CA . GLY A 1 173 ? 3.725 -5.773 6.969 1.00 87.06 173 GLY A CA 1
ATOM 1353 C C . GLY A 1 173 ? 2.293 -6.258 6.694 1.00 87.06 173 GLY A C 1
ATOM 1354 O O . GLY A 1 173 ? 1.549 -6.487 7.652 1.00 87.06 173 GLY A O 1
ATOM 1355 N N . LEU A 1 174 ? 1.897 -6.414 5.423 1.00 87.94 174 LEU A N 1
ATOM 1356 C CA . LEU A 1 174 ? 0.610 -7.000 5.018 1.00 87.94 174 LEU A CA 1
ATOM 1357 C C . LEU A 1 174 ? 0.585 -8.509 5.291 1.00 87.94 174 LEU A C 1
ATOM 1359 O O . LEU A 1 174 ? -0.361 -9.007 5.905 1.00 87.94 174 LEU A O 1
ATOM 1363 N N . LEU A 1 175 ? 1.647 -9.220 4.898 1.00 88.50 175 LEU A N 1
ATOM 1364 C CA . LEU A 1 175 ? 1.769 -10.667 5.084 1.00 88.50 175 LEU A CA 1
ATOM 1365 C C . LEU A 1 175 ? 1.804 -11.052 6.567 1.00 88.50 175 LEU A C 1
ATOM 1367 O O . LEU A 1 175 ? 1.091 -11.964 6.978 1.00 88.50 175 LEU A O 1
ATOM 1371 N N . GLU A 1 176 ? 2.550 -10.313 7.393 1.00 88.62 176 GLU A N 1
ATOM 1372 C CA . GLU A 1 176 ? 2.574 -10.493 8.853 1.00 88.62 176 GLU A CA 1
ATOM 1373 C C . GLU A 1 176 ? 1.186 -10.343 9.494 1.00 88.62 176 GLU A C 1
ATOM 1375 O O . GLU A 1 176 ? 0.892 -10.961 10.517 1.00 88.62 176 GLU A O 1
ATOM 1380 N N . ARG A 1 177 ? 0.312 -9.528 8.892 1.00 83.00 177 ARG A N 1
ATOM 1381 C CA . ARG A 1 177 ? -1.054 -9.270 9.369 1.00 83.00 177 ARG A CA 1
ATOM 1382 C C . ARG A 1 177 ? -2.096 -10.199 8.751 1.00 83.00 177 ARG A C 1
ATOM 1384 O O . ARG A 1 177 ? -3.280 -10.016 9.039 1.00 83.00 177 ARG A O 1
ATOM 1391 N N . GLY A 1 178 ? -1.683 -11.164 7.926 1.00 87.00 178 GLY A N 1
ATOM 1392 C CA . GLY A 1 178 ? -2.583 -12.079 7.222 1.00 87.00 178 GLY A CA 1
ATOM 1393 C C . GLY A 1 178 ? -3.512 -11.369 6.238 1.00 87.00 178 GLY A C 1
ATOM 1394 O O . GLY A 1 178 ? -4.633 -11.821 6.028 1.00 87.00 178 GLY A O 1
ATOM 1395 N N . VAL A 1 179 ? -3.087 -10.226 5.697 1.00 87.81 179 VAL A N 1
ATOM 1396 C CA . VAL A 1 179 ? -3.856 -9.473 4.706 1.00 87.81 179 VAL A CA 1
ATOM 1397 C C . VAL A 1 179 ? -3.489 -9.984 3.306 1.00 87.81 179 VAL A C 1
ATOM 1399 O O . VAL A 1 179 ? -2.300 -9.991 2.969 1.00 87.81 179 VAL A O 1
ATOM 1402 N N . PRO A 1 180 ? -4.463 -10.413 2.483 1.00 89.25 180 PRO A N 1
ATOM 1403 C CA . PRO A 1 180 ? -4.193 -10.979 1.166 1.00 89.25 180 PRO A CA 1
ATOM 1404 C C . PRO A 1 180 ? -3.641 -9.922 0.201 1.00 89.25 180 PRO A C 1
ATOM 1406 O O . PRO A 1 180 ? -4.286 -8.915 -0.107 1.00 89.25 180 PRO A O 1
ATOM 1409 N N . LEU A 1 181 ? -2.432 -10.171 -0.306 1.00 92.38 181 LEU A N 1
ATOM 1410 C CA . LEU A 1 181 ? -1.833 -9.396 -1.388 1.00 92.38 181 LEU A CA 1
ATOM 1411 C C . LEU A 1 181 ? -2.225 -10.033 -2.725 1.00 92.38 181 LEU A C 1
ATOM 1413 O O . LEU A 1 181 ? -1.703 -11.087 -3.079 1.00 92.38 181 LEU A O 1
ATOM 1417 N N . GLY A 1 182 ? -3.149 -9.394 -3.444 1.00 93.19 182 GLY A N 1
ATOM 1418 C CA . GLY A 1 182 ? -3.678 -9.914 -4.706 1.00 93.19 182 GLY A CA 1
ATOM 1419 C C . GLY A 1 182 ? -2.839 -9.530 -5.921 1.00 93.19 182 GLY A C 1
ATOM 1420 O O . GLY A 1 182 ? -2.737 -10.308 -6.866 1.00 93.19 182 GLY A O 1
ATOM 1421 N N . ALA A 1 183 ? -2.216 -8.348 -5.908 1.00 94.25 183 ALA A N 1
ATOM 1422 C CA . ALA A 1 183 ? -1.391 -7.897 -7.022 1.00 94.25 183 ALA A CA 1
ATOM 1423 C C . ALA A 1 183 ? -0.257 -6.958 -6.597 1.00 94.25 183 ALA A C 1
ATOM 1425 O O . ALA A 1 183 ? -0.369 -6.202 -5.628 1.00 94.25 183 ALA A O 1
ATOM 1426 N N . VAL A 1 184 ? 0.811 -6.953 -7.392 1.00 94.94 184 VAL A N 1
ATOM 1427 C CA . VAL A 1 184 ? 1.839 -5.913 -7.402 1.00 94.94 184 VAL A CA 1
ATOM 1428 C C . VAL A 1 184 ? 1.934 -5.313 -8.799 1.00 94.94 184 VAL A C 1
ATOM 1430 O O . VAL A 1 184 ? 2.154 -6.024 -9.778 1.00 94.94 184 VAL A O 1
ATOM 1433 N N . ILE A 1 185 ? 1.796 -3.994 -8.882 1.00 94.75 185 ILE A N 1
ATOM 1434 C CA . ILE A 1 185 ? 1.936 -3.210 -10.105 1.00 94.75 185 ILE A CA 1
ATOM 1435 C C . ILE A 1 185 ? 3.259 -2.451 -10.044 1.00 94.75 185 ILE A C 1
ATOM 1437 O O . ILE A 1 185 ? 3.419 -1.500 -9.275 1.00 94.75 185 ILE A O 1
ATOM 1441 N N . PHE A 1 186 ? 4.189 -2.831 -10.914 1.00 94.12 186 PHE A N 1
ATOM 1442 C CA . PHE A 1 186 ? 5.399 -2.068 -11.182 1.00 94.12 186 PHE A CA 1
ATOM 1443 C C . PHE A 1 186 ? 5.067 -0.956 -12.178 1.00 94.12 186 PHE A C 1
ATOM 1445 O O . PHE A 1 186 ? 5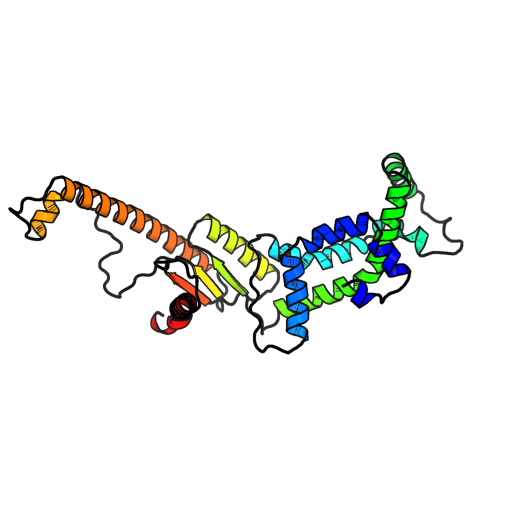.110 -1.150 -13.394 1.00 94.12 186 PHE A O 1
ATOM 1452 N N . ASN A 1 187 ? 4.673 0.198 -11.650 1.00 92.44 187 ASN A N 1
ATOM 1453 C CA . ASN A 1 187 ? 4.360 1.396 -12.414 1.00 92.44 187 ASN A CA 1
ATOM 1454 C C . ASN A 1 187 ? 5.628 2.007 -13.022 1.00 92.44 187 ASN A C 1
ATOM 1456 O O . ASN A 1 187 ? 6.687 2.013 -12.392 1.00 92.44 187 ASN A O 1
ATOM 1460 N N . ARG A 1 188 ? 5.522 2.566 -14.230 1.00 90.19 188 ARG A N 1
ATOM 1461 C CA . ARG A 1 188 ? 6.666 3.111 -14.981 1.00 90.19 188 ARG A CA 1
ATOM 1462 C C . ARG A 1 188 ? 7.787 2.078 -15.154 1.00 90.19 188 ARG A C 1
ATOM 1464 O O . ARG A 1 188 ? 8.974 2.395 -15.094 1.00 90.19 188 ARG A O 1
ATOM 1471 N N . ALA A 1 189 ? 7.405 0.815 -15.317 1.00 88.75 189 ALA A N 1
ATOM 1472 C CA . ALA A 1 189 ? 8.331 -0.262 -15.602 1.00 88.75 189 ALA A CA 1
ATOM 1473 C C . ALA A 1 189 ? 8.773 -0.219 -17.062 1.00 88.75 189 ALA A C 1
ATOM 1475 O O . ALA A 1 189 ? 8.014 0.129 -17.964 1.00 88.75 189 ALA A O 1
ATOM 1476 N N . TYR A 1 190 ? 10.002 -0.648 -17.321 1.00 83.62 190 TYR A N 1
ATOM 1477 C CA . TYR A 1 190 ? 10.413 -0.903 -18.690 1.00 83.62 190 TYR A CA 1
ATOM 1478 C C . TYR A 1 190 ? 9.739 -2.182 -19.207 1.00 83.62 190 TYR A C 1
ATOM 1480 O O . TYR A 1 190 ? 9.964 -3.279 -18.683 1.00 83.62 190 TYR A O 1
ATOM 1488 N N . VAL A 1 191 ? 8.923 -2.026 -20.252 1.00 78.25 191 VAL A N 1
ATOM 1489 C CA . VAL A 1 191 ? 8.249 -3.115 -20.967 1.00 78.25 191 VAL A CA 1
ATOM 1490 C C . VAL A 1 191 ? 8.648 -3.038 -22.436 1.00 78.25 191 VAL A C 1
ATOM 1492 O O . VAL A 1 191 ? 8.455 -2.008 -23.086 1.00 78.25 191 VAL A O 1
ATOM 1495 N N . ALA A 1 192 ? 9.208 -4.123 -22.968 1.00 71.00 192 ALA A N 1
ATOM 1496 C CA . ALA A 1 192 ? 9.530 -4.209 -24.387 1.00 71.00 192 ALA A CA 1
ATOM 1497 C C . ALA A 1 192 ? 8.232 -4.176 -25.218 1.00 71.00 192 ALA A C 1
ATOM 1499 O O . ALA A 1 192 ? 7.276 -4.883 -24.910 1.00 71.00 192 ALA A O 1
ATOM 1500 N N . ARG A 1 193 ? 8.175 -3.328 -26.255 1.00 61.03 193 ARG A N 1
ATOM 1501 C CA . ARG A 1 193 ? 6.964 -3.105 -27.074 1.00 61.03 193 ARG A CA 1
ATOM 1502 C C . ARG A 1 193 ? 6.815 -4.059 -28.276 1.00 61.03 193 ARG A C 1
ATOM 1504 O O . ARG A 1 193 ? 5.808 -3.966 -28.967 1.00 61.03 193 ARG A O 1
ATOM 1511 N N . ALA A 1 194 ? 7.768 -4.957 -28.538 1.00 54.72 194 ALA A N 1
ATOM 1512 C CA . ALA A 1 194 ? 7.723 -5.896 -29.665 1.00 54.72 194 ALA A CA 1
ATOM 1513 C C . ALA A 1 194 ? 8.468 -7.207 -29.355 1.00 54.72 194 ALA A C 1
ATOM 1515 O O . ALA A 1 194 ? 9.373 -7.221 -28.523 1.00 54.72 194 ALA A O 1
ATOM 1516 N N . SER A 1 195 ? 8.097 -8.282 -30.059 1.00 54.66 195 SER A N 1
ATOM 1517 C CA . SER A 1 195 ? 8.739 -9.605 -30.036 1.00 54.66 195 SER A CA 1
ATOM 1518 C C . SER A 1 195 ? 9.979 -9.720 -30.940 1.00 54.66 195 SER A C 1
ATOM 1520 O O . SER A 1 195 ? 10.509 -10.818 -31.073 1.00 54.66 195 SER A O 1
ATOM 1522 N N . ASP A 1 196 ? 10.471 -8.621 -31.530 1.00 41.38 196 ASP A N 1
ATOM 1523 C CA . ASP A 1 196 ? 11.760 -8.589 -32.241 1.00 41.38 196 ASP A CA 1
ATOM 1524 C C . ASP A 1 196 ? 12.929 -8.332 -31.250 1.00 41.38 196 ASP A C 1
ATOM 1526 O O . ASP A 1 196 ? 13.007 -7.249 -30.656 1.00 41.38 196 ASP A O 1
ATOM 1530 N N . PRO A 1 197 ? 13.823 -9.320 -31.029 1.00 42.62 197 PRO A N 1
ATOM 1531 C CA . PRO A 1 197 ? 14.847 -9.357 -29.988 1.00 42.62 197 PRO A CA 1
ATOM 1532 C C . PRO A 1 197 ? 16.231 -8.828 -30.422 1.00 42.62 197 PRO A C 1
ATOM 1534 O O . PRO A 1 197 ? 17.260 -9.372 -30.020 1.00 42.62 197 PRO A O 1
ATOM 1537 N N . ALA A 1 198 ? 16.301 -7.740 -31.181 1.00 42.62 198 ALA A N 1
ATOM 1538 C CA . ALA A 1 198 ? 17.515 -6.923 -31.271 1.00 42.62 198 ALA A CA 1
ATOM 1539 C C . ALA A 1 198 ? 17.198 -5.536 -30.693 1.00 42.62 198 ALA A C 1
ATOM 1541 O O . ALA A 1 198 ? 16.908 -4.586 -31.406 1.00 42.62 198 ALA A O 1
ATOM 1542 N N . GLU A 1 199 ? 17.085 -5.363 -29.379 1.00 41.06 199 GLU A N 1
ATOM 1543 C CA . GLU A 1 199 ? 18.239 -5.125 -28.522 1.00 41.06 199 GLU A CA 1
ATOM 1544 C C . GLU A 1 199 ? 17.737 -4.916 -27.066 1.00 41.06 199 GLU A C 1
ATOM 1546 O O . GLU A 1 199 ? 17.155 -3.875 -26.763 1.00 41.06 199 GLU A O 1
ATOM 1551 N N . LYS A 1 200 ? 18.142 -5.752 -26.087 1.00 42.78 200 LYS A N 1
ATOM 1552 C CA . LYS A 1 200 ? 18.895 -5.101 -24.990 1.00 42.78 200 LYS A CA 1
ATOM 1553 C C . LYS A 1 200 ? 19.957 -4.337 -25.753 1.00 42.78 200 LYS A C 1
ATOM 1555 O O . LYS A 1 200 ? 20.603 -4.993 -26.566 1.00 42.78 200 LYS A O 1
ATOM 1560 N N . VAL A 1 201 ? 20.061 -3.017 -25.619 1.00 41.72 201 VAL A N 1
ATOM 1561 C CA . VAL A 1 201 ? 21.079 -2.263 -26.361 1.00 41.72 201 VAL A CA 1
ATOM 1562 C C . VAL A 1 201 ? 22.433 -2.777 -25.906 1.00 41.72 201 VAL A C 1
ATOM 1564 O O . VAL A 1 201 ? 22.968 -2.383 -24.880 1.00 41.72 201 VAL A O 1
ATOM 1567 N N . GLY A 1 202 ? 22.868 -3.802 -26.621 1.00 36.44 202 GLY A N 1
ATOM 1568 C CA . GLY A 1 202 ? 24.097 -4.547 -26.515 1.00 36.44 202 GLY A CA 1
ATOM 1569 C C . GLY A 1 202 ? 25.008 -4.135 -27.657 1.00 36.44 202 GLY A C 1
ATOM 1570 O O . GLY A 1 202 ? 26.151 -4.574 -27.703 1.00 36.44 202 GLY A O 1
ATOM 1571 N N . TRP A 1 203 ? 24.572 -3.219 -28.530 1.00 41.84 203 TRP A N 1
ATOM 1572 C CA . TRP A 1 203 ? 25.499 -2.225 -29.013 1.00 41.84 203 TRP A CA 1
ATOM 1573 C C . TRP A 1 203 ? 26.013 -1.428 -27.825 1.00 41.84 203 TRP A C 1
ATOM 1575 O O . TRP A 1 203 ? 25.399 -0.474 -27.345 1.00 41.84 203 TRP A O 1
ATOM 1585 N N . ALA A 1 204 ? 27.242 -1.762 -27.439 1.00 45.28 204 ALA A N 1
ATOM 1586 C CA . ALA A 1 204 ? 28.182 -0.685 -27.227 1.00 45.28 204 ALA A CA 1
ATOM 1587 C C . ALA A 1 204 ? 27.992 0.299 -28.400 1.00 45.28 204 ALA A C 1
ATOM 1589 O O . ALA A 1 204 ? 28.027 -0.126 -29.561 1.00 45.28 204 ALA A O 1
ATOM 1590 N N . PRO A 1 205 ? 27.694 1.576 -28.133 1.00 46.00 205 PRO A N 1
ATOM 1591 C CA . PRO A 1 205 ? 27.625 2.570 -29.175 1.00 46.00 205 PRO A CA 1
ATOM 1592 C C . PRO A 1 205 ? 28.944 2.511 -29.936 1.00 46.00 205 PRO A C 1
ATOM 1594 O O . PRO A 1 205 ? 29.980 2.137 -29.366 1.00 46.00 205 PRO A O 1
ATOM 1597 N N . PRO A 1 206 ? 28.927 2.861 -31.224 1.00 52.38 206 PRO A N 1
ATOM 1598 C CA . PRO A 1 206 ? 30.178 2.932 -31.934 1.00 52.38 206 PRO A CA 1
ATOM 1599 C C . PRO A 1 206 ? 30.994 3.993 -31.192 1.00 52.38 206 PRO A C 1
ATOM 1601 O O . PRO A 1 206 ? 30.501 5.097 -30.947 1.00 52.38 206 PRO A O 1
ATOM 1604 N N . GLN A 1 207 ? 32.219 3.653 -30.787 1.00 55.69 207 GLN A N 1
ATOM 1605 C CA . GLN A 1 207 ? 33.127 4.652 -30.214 1.00 55.69 207 GLN A CA 1
ATOM 1606 C C . GLN A 1 207 ? 33.282 5.839 -31.182 1.00 55.69 207 GLN A C 1
ATOM 1608 O O . GLN A 1 207 ? 33.535 6.958 -30.746 1.00 55.69 207 GLN A O 1
ATOM 1613 N N . ASP A 1 208 ? 33.035 5.588 -32.475 1.00 64.12 208 ASP A N 1
ATOM 1614 C CA . ASP A 1 208 ? 32.999 6.563 -33.550 1.00 64.12 208 ASP A CA 1
ATOM 1615 C C . ASP A 1 208 ? 31.658 6.548 -34.337 1.00 64.12 208 ASP A C 1
ATOM 1617 O O . ASP A 1 208 ? 31.433 5.686 -35.196 1.00 64.12 208 ASP A O 1
ATOM 1621 N N . PRO A 1 209 ? 30.752 7.518 -34.102 1.00 61.91 209 PRO A N 1
ATOM 1622 C CA . PRO A 1 209 ? 29.526 7.704 -34.881 1.00 61.91 209 PRO A CA 1
ATOM 1623 C C . PRO A 1 209 ? 29.751 7.816 -36.399 1.00 61.91 209 PRO A C 1
ATOM 1625 O O . PRO A 1 209 ? 28.880 7.399 -37.170 1.00 61.91 209 PRO A O 1
ATOM 1628 N N . ALA A 1 210 ? 30.907 8.327 -36.842 1.00 62.03 210 ALA A N 1
ATOM 1629 C CA . ALA A 1 210 ? 31.242 8.457 -38.260 1.00 62.03 210 ALA A CA 1
ATOM 1630 C C . ALA A 1 210 ? 31.404 7.089 -38.939 1.00 62.03 210 ALA A C 1
ATOM 1632 O O . ALA A 1 210 ? 30.970 6.904 -40.077 1.00 62.03 210 ALA A O 1
ATOM 1633 N N . GLN A 1 211 ? 31.928 6.097 -38.218 1.00 64.12 211 GLN A N 1
ATOM 1634 C CA . GLN A 1 211 ? 32.103 4.737 -38.727 1.00 64.12 211 GLN A CA 1
ATOM 1635 C C . GLN A 1 211 ? 30.758 4.039 -39.003 1.00 64.12 211 GLN A C 1
ATOM 1637 O O . GLN A 1 211 ? 30.622 3.308 -39.984 1.00 64.12 211 GLN A O 1
ATOM 1642 N N . ARG A 1 212 ? 29.729 4.293 -38.178 1.00 61.41 212 ARG A N 1
ATOM 1643 C CA . ARG A 1 212 ? 28.381 3.729 -38.387 1.00 61.41 212 ARG A CA 1
ATOM 1644 C C . ARG A 1 212 ? 27.627 4.419 -39.524 1.00 61.41 212 ARG A C 1
ATOM 1646 O O . ARG A 1 212 ? 26.848 3.775 -40.213 1.00 61.41 212 ARG A O 1
ATOM 1653 N N . LEU A 1 213 ? 27.855 5.715 -39.736 1.00 62.94 213 LEU A N 1
ATOM 1654 C CA . LEU A 1 213 ? 27.291 6.438 -40.882 1.00 62.94 213 LEU A CA 1
ATOM 1655 C C . LEU A 1 213 ? 27.755 5.828 -42.212 1.00 62.94 213 LEU A C 1
ATOM 1657 O O . LEU A 1 213 ? 26.961 5.745 -43.152 1.00 62.94 213 LEU A O 1
ATOM 1661 N N . GLY A 1 214 ? 28.997 5.335 -42.256 1.00 60.94 214 GLY A N 1
ATOM 1662 C CA . GLY A 1 214 ? 29.500 4.561 -43.388 1.00 60.94 214 GLY A CA 1
ATOM 1663 C C . GLY A 1 214 ? 28.714 3.266 -43.614 1.00 60.94 214 GLY A C 1
ATOM 1664 O O . GLY A 1 214 ? 28.195 3.025 -44.702 1.00 60.94 214 GLY A O 1
ATOM 1665 N N . SER A 1 215 ? 28.496 2.481 -42.553 1.00 59.41 215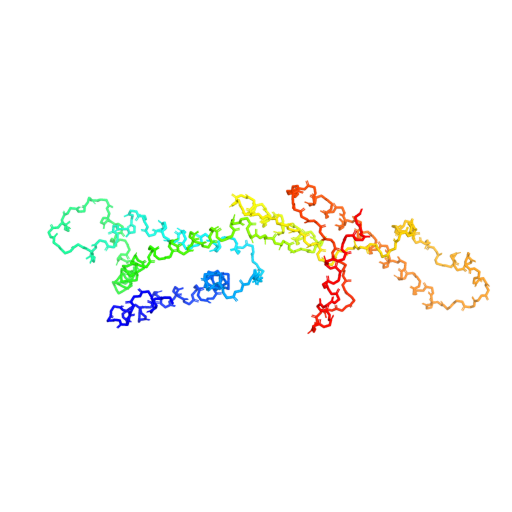 SER A N 1
ATOM 1666 C CA . SER A 1 215 ? 27.830 1.175 -42.660 1.00 59.41 215 SER A CA 1
ATOM 1667 C C . SER A 1 215 ? 26.338 1.218 -43.019 1.00 59.41 215 SER A C 1
ATOM 1669 O O . SER A 1 215 ? 25.804 0.208 -43.473 1.00 59.41 215 SER A O 1
ATOM 1671 N N . ILE A 1 216 ? 25.664 2.365 -42.872 1.00 64.38 216 ILE A N 1
ATOM 1672 C CA . ILE A 1 216 ? 24.268 2.569 -43.310 1.00 64.38 216 ILE A CA 1
ATOM 1673 C C . ILE A 1 216 ? 24.150 3.256 -44.682 1.00 64.38 216 ILE A C 1
ATOM 1675 O O . ILE A 1 216 ? 23.074 3.732 -45.046 1.00 64.38 216 ILE A O 1
ATOM 1679 N N . GLY A 1 217 ? 25.242 3.317 -45.455 1.00 56.16 217 GLY A N 1
ATOM 1680 C CA . GLY A 1 217 ? 25.228 3.815 -46.834 1.00 56.16 217 GLY A CA 1
ATOM 1681 C C . GLY A 1 217 ? 25.078 5.334 -46.955 1.00 56.16 217 GLY A C 1
ATOM 1682 O O . GLY A 1 217 ? 24.619 5.829 -47.985 1.00 56.16 217 GLY A O 1
ATOM 1683 N N . LEU A 1 218 ? 25.446 6.091 -45.914 1.00 61.59 218 LEU A N 1
ATOM 1684 C CA . LEU A 1 218 ? 25.510 7.560 -45.954 1.00 61.59 218 LEU A CA 1
ATOM 1685 C C . LEU A 1 218 ? 26.909 8.084 -46.316 1.00 61.59 218 LEU A C 1
ATOM 1687 O O . LEU A 1 218 ? 27.174 9.282 -46.186 1.00 61.59 218 LEU A O 1
ATOM 1691 N N . GLU A 1 219 ? 27.789 7.207 -46.803 1.00 55.66 219 GLU A N 1
ATOM 1692 C CA . GLU A 1 219 ? 29.124 7.551 -47.293 1.00 55.66 219 GLU A CA 1
ATOM 1693 C C . GLU A 1 219 ? 29.051 8.678 -48.338 1.00 55.66 219 GLU A C 1
ATOM 1695 O O . GLU A 1 219 ? 28.276 8.632 -49.293 1.00 55.66 219 GLU A O 1
ATOM 1700 N N . GLY A 1 220 ? 29.829 9.744 -48.129 1.00 54.75 220 GLY A N 1
ATOM 1701 C CA . GLY A 1 220 ? 29.896 10.889 -49.045 1.00 54.75 220 GLY A CA 1
ATOM 1702 C C . GLY A 1 220 ? 28.790 11.942 -48.890 1.00 54.75 220 GLY A C 1
ATOM 1703 O O . GLY A 1 220 ? 28.865 12.991 -49.535 1.00 54.75 220 GLY A O 1
ATOM 1704 N N . ARG A 1 221 ? 27.793 11.750 -48.014 1.00 59.31 221 ARG A N 1
ATOM 1705 C CA . ARG A 1 221 ? 26.895 12.852 -47.626 1.00 59.31 221 ARG A CA 1
ATOM 1706 C C . ARG A 1 221 ? 27.615 13.778 -46.644 1.00 59.31 221 ARG A C 1
ATOM 1708 O O . ARG A 1 221 ? 28.290 13.311 -45.731 1.00 59.31 221 ARG A O 1
ATOM 1715 N N . ARG A 1 222 ? 27.451 15.101 -46.791 1.00 59.25 222 ARG A N 1
ATOM 1716 C CA . ARG A 1 222 ? 27.912 16.070 -45.778 1.00 59.25 222 ARG A CA 1
ATOM 1717 C C . ARG A 1 222 ? 27.097 15.879 -44.501 1.00 59.25 222 ARG A C 1
ATOM 1719 O O . ARG A 1 222 ? 26.028 16.462 -44.348 1.00 59.25 222 ARG A O 1
ATOM 1726 N N . VAL A 1 223 ? 27.600 15.050 -43.599 1.00 65.31 223 VAL A N 1
ATOM 1727 C CA . VAL A 1 223 ? 27.116 14.980 -42.225 1.00 65.31 223 VAL A CA 1
ATOM 1728 C C . VAL A 1 223 ? 27.670 16.207 -41.513 1.00 65.31 223 VAL A C 1
ATOM 1730 O O . VAL A 1 223 ? 28.882 16.411 -41.474 1.00 65.31 223 VAL A O 1
ATOM 1733 N N . SER A 1 224 ? 26.789 17.078 -41.025 1.00 74.38 224 SER A N 1
ATOM 1734 C CA . SER A 1 224 ? 27.221 18.242 -40.256 1.00 74.38 224 SER A CA 1
ATOM 1735 C C . SER A 1 224 ? 27.807 17.798 -38.915 1.00 74.38 224 SER A C 1
ATOM 1737 O O . SER A 1 224 ? 27.400 16.782 -38.351 1.00 74.38 224 SER A O 1
ATOM 1739 N N . GLU A 1 225 ? 28.720 18.593 -38.363 1.00 75.31 225 GLU A N 1
ATOM 1740 C CA . GLU A 1 225 ? 29.232 18.402 -37.001 1.00 75.31 225 GLU A CA 1
ATOM 1741 C C . GLU A 1 225 ? 28.086 18.302 -35.977 1.00 75.31 225 GLU A C 1
ATOM 1743 O O . GLU A 1 225 ? 28.085 17.421 -35.122 1.00 75.31 225 GLU A O 1
ATOM 1748 N N . ALA A 1 226 ? 27.030 19.107 -36.148 1.00 73.56 226 ALA A N 1
ATOM 1749 C CA . ALA A 1 226 ? 25.821 19.050 -35.326 1.00 73.56 226 ALA A CA 1
ATOM 1750 C C . ALA A 1 226 ? 25.109 17.682 -35.365 1.00 73.56 226 ALA A C 1
ATOM 1752 O O . ALA A 1 226 ? 24.587 17.233 -34.347 1.00 73.56 226 ALA A O 1
ATOM 1753 N N . MET A 1 227 ? 25.095 16.998 -36.515 1.00 76.00 227 MET A N 1
ATOM 1754 C CA . MET A 1 227 ? 24.514 15.656 -36.633 1.00 76.00 227 MET A CA 1
ATOM 1755 C C . MET A 1 227 ? 25.376 14.605 -35.922 1.00 76.00 227 MET A C 1
ATOM 1757 O O . MET A 1 227 ? 24.835 13.713 -35.274 1.00 76.00 227 MET A O 1
ATOM 1761 N N . LEU A 1 228 ? 26.707 14.716 -35.997 1.00 74.56 228 LEU A N 1
ATOM 1762 C CA . LEU A 1 228 ? 27.616 13.827 -35.261 1.00 74.56 228 LEU A CA 1
ATOM 1763 C C . LEU A 1 228 ? 27.452 13.987 -33.744 1.00 74.56 228 LEU A C 1
ATOM 1765 O O . LEU A 1 228 ? 27.363 12.984 -33.037 1.00 74.56 228 LEU A O 1
ATOM 1769 N N . VAL A 1 229 ? 27.333 15.230 -33.262 1.00 77.12 229 VAL A N 1
ATOM 1770 C CA . VAL A 1 229 ? 27.035 15.529 -31.852 1.00 77.12 229 VAL A CA 1
ATOM 1771 C C . VAL A 1 229 ? 25.690 14.927 -31.442 1.00 77.12 229 VAL A C 1
ATOM 1773 O O . VAL A 1 229 ? 25.619 14.223 -30.439 1.00 77.12 229 VAL A O 1
ATOM 1776 N N . LEU A 1 230 ? 24.632 15.120 -32.239 1.00 78.31 230 LEU A N 1
ATOM 1777 C CA . LEU A 1 230 ? 23.315 14.543 -31.954 1.00 78.31 230 LEU A CA 1
ATOM 1778 C C . LEU A 1 230 ? 23.360 13.010 -31.866 1.00 78.31 230 LEU A C 1
ATOM 1780 O O . LEU A 1 230 ? 22.786 12.430 -30.948 1.00 78.31 230 LEU A O 1
ATOM 1784 N N . LEU A 1 231 ? 24.043 12.344 -32.801 1.00 77.25 231 LEU A N 1
ATOM 1785 C CA . LEU A 1 231 ? 24.178 10.885 -32.791 1.00 77.25 231 LEU A CA 1
ATOM 1786 C C . LEU A 1 231 ? 24.947 10.387 -31.566 1.00 77.25 231 LEU A C 1
ATOM 1788 O O . LEU A 1 231 ? 24.567 9.364 -30.996 1.00 77.25 231 LEU A O 1
ATOM 1792 N N . HIS A 1 232 ? 25.994 11.104 -31.152 1.00 74.50 232 HIS A N 1
ATOM 1793 C CA . HIS A 1 232 ? 26.732 10.797 -29.931 1.00 74.50 232 HIS A CA 1
ATOM 1794 C C . HIS A 1 232 ? 25.835 10.909 -28.689 1.00 74.50 232 HIS A C 1
ATOM 1796 O O . HIS A 1 232 ? 25.773 9.971 -27.894 1.00 74.50 232 HIS A O 1
ATOM 1802 N N . GLU A 1 233 ? 25.078 12.001 -28.554 1.00 78.75 233 GLU A N 1
ATOM 1803 C CA . GLU A 1 233 ? 24.169 12.202 -27.419 1.00 78.75 233 GLU A CA 1
ATOM 1804 C C . GLU A 1 233 ? 23.027 11.178 -27.393 1.00 78.75 233 GLU A C 1
ATOM 1806 O O . GLU A 1 233 ? 22.720 10.616 -26.341 1.00 78.75 233 GLU A O 1
ATOM 1811 N N . LEU A 1 234 ? 22.435 10.849 -28.547 1.00 76.75 234 LEU A N 1
ATOM 1812 C CA . LEU A 1 234 ? 21.417 9.795 -28.645 1.00 76.75 234 LEU A CA 1
ATOM 1813 C C . LEU A 1 234 ? 21.979 8.420 -28.268 1.00 76.75 234 LEU A C 1
ATOM 1815 O O . LEU A 1 234 ? 21.298 7.630 -27.610 1.00 76.75 234 LEU A O 1
ATOM 1819 N N . ALA A 1 235 ? 23.214 8.126 -28.674 1.00 73.06 235 ALA A N 1
ATOM 1820 C CA . ALA A 1 235 ? 23.889 6.882 -28.340 1.00 73.06 235 ALA A CA 1
ATOM 1821 C C . ALA A 1 235 ? 24.142 6.771 -26.829 1.00 73.06 235 ALA A C 1
ATOM 1823 O O . ALA A 1 235 ? 23.814 5.744 -26.231 1.00 73.06 235 ALA A O 1
ATOM 1824 N N . LYS A 1 236 ? 24.635 7.845 -26.206 1.00 76.12 236 LYS A N 1
ATOM 1825 C CA . LYS A 1 236 ? 24.836 7.937 -24.757 1.00 76.12 236 LYS A CA 1
ATOM 1826 C C . LYS A 1 236 ? 23.522 7.788 -23.983 1.00 76.12 236 LYS A C 1
ATOM 1828 O O . LYS A 1 236 ? 23.424 6.932 -23.109 1.00 76.12 236 LYS A O 1
ATOM 1833 N N . LEU A 1 237 ? 22.476 8.528 -24.366 1.00 78.50 237 LEU A N 1
ATOM 1834 C CA . LEU A 1 237 ? 21.146 8.429 -23.752 1.00 78.50 237 LEU A CA 1
ATOM 1835 C C . LEU A 1 237 ? 20.605 6.993 -23.807 1.00 78.50 237 LEU A C 1
ATOM 1837 O O . LEU A 1 237 ? 20.053 6.484 -22.828 1.00 78.50 237 LEU A O 1
ATOM 1841 N N . ARG A 1 238 ? 20.782 6.321 -24.950 1.00 76.88 238 ARG A N 1
ATOM 1842 C CA . ARG A 1 238 ? 20.359 4.933 -25.155 1.00 76.88 238 ARG A CA 1
ATOM 1843 C C . ARG A 1 238 ? 21.120 3.964 -24.240 1.00 76.88 238 ARG A C 1
ATOM 1845 O O . ARG A 1 238 ? 20.489 3.061 -23.694 1.00 76.88 238 ARG A O 1
ATOM 1852 N N . GLN A 1 239 ? 22.427 4.154 -24.038 1.00 73.44 239 GLN A N 1
ATOM 1853 C CA . GLN A 1 239 ? 23.219 3.343 -23.103 1.00 73.44 239 GLN A CA 1
ATOM 1854 C C . GLN A 1 239 ? 22.778 3.525 -21.656 1.00 73.44 239 GLN A C 1
ATOM 1856 O O . GLN A 1 239 ? 22.529 2.536 -20.967 1.00 73.44 239 GLN A O 1
ATOM 1861 N N . ASP A 1 240 ? 22.664 4.775 -21.211 1.00 78.75 240 ASP A N 1
ATOM 1862 C CA . ASP A 1 240 ? 22.301 5.096 -19.833 1.00 78.75 240 ASP A CA 1
ATOM 1863 C C . ASP A 1 240 ? 20.909 4.533 -19.510 1.00 78.75 240 ASP A C 1
ATOM 1865 O O . ASP A 1 240 ? 20.704 3.887 -18.479 1.00 78.75 240 ASP A O 1
ATOM 1869 N N . THR A 1 241 ? 19.975 4.668 -20.458 1.00 79.75 241 THR A N 1
ATOM 1870 C CA . THR A 1 241 ? 18.622 4.107 -20.352 1.00 79.75 241 THR A CA 1
ATOM 1871 C C . THR A 1 241 ? 18.641 2.577 -20.332 1.00 79.75 241 THR A C 1
ATOM 1873 O O . THR A 1 241 ? 17.959 1.966 -19.512 1.00 79.75 241 THR A O 1
ATOM 1876 N N . ALA A 1 242 ? 19.434 1.925 -21.190 1.00 77.44 242 ALA A N 1
ATOM 1877 C CA . ALA A 1 242 ? 19.554 0.465 -21.208 1.00 77.44 242 ALA A CA 1
ATOM 1878 C C . ALA A 1 242 ? 20.155 -0.090 -19.907 1.00 77.44 242 ALA A C 1
ATOM 1880 O O . ALA A 1 242 ? 19.651 -1.083 -19.375 1.00 77.44 242 ALA A O 1
ATOM 1881 N N . ALA A 1 243 ? 21.188 0.560 -19.368 1.00 80.06 243 ALA A N 1
ATOM 1882 C CA . ALA A 1 243 ? 21.792 0.188 -18.094 1.00 80.06 243 ALA A CA 1
ATOM 1883 C C . ALA A 1 243 ? 20.788 0.338 -16.940 1.00 80.06 243 ALA A C 1
ATOM 1885 O O . ALA A 1 243 ? 20.629 -0.585 -16.135 1.00 80.06 243 ALA A O 1
ATOM 1886 N N . TRP A 1 244 ? 20.061 1.460 -16.895 1.00 82.69 244 TRP A N 1
ATOM 1887 C CA . TRP A 1 244 ? 19.017 1.690 -15.898 1.00 82.69 244 TRP A CA 1
ATOM 1888 C C . TRP A 1 244 ? 17.893 0.653 -15.999 1.00 82.69 244 TRP A C 1
ATOM 1890 O O . TRP A 1 244 ? 17.559 0.021 -14.997 1.00 82.69 244 TRP A O 1
ATOM 1900 N N . ASN A 1 245 ? 17.387 0.390 -17.209 1.00 83.38 245 ASN A N 1
ATOM 1901 C CA . ASN A 1 245 ? 16.360 -0.621 -17.464 1.00 83.38 245 ASN A CA 1
ATOM 1902 C C . ASN A 1 245 ? 16.806 -2.015 -17.017 1.00 83.38 245 ASN A C 1
ATOM 1904 O O . ASN A 1 245 ? 16.026 -2.734 -16.399 1.00 83.38 245 ASN A 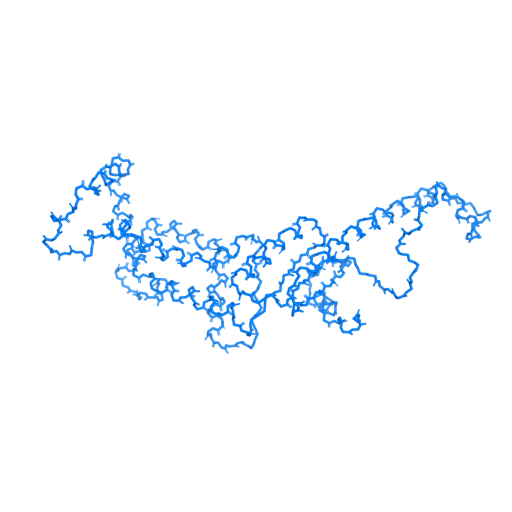O 1
ATOM 1908 N N . HIS A 1 246 ? 18.059 -2.395 -17.281 1.00 82.88 246 HIS A N 1
ATOM 1909 C CA . HIS A 1 246 ? 18.594 -3.692 -16.869 1.00 82.88 246 HIS A CA 1
ATOM 1910 C C . HIS A 1 246 ? 18.596 -3.854 -15.344 1.00 82.88 246 HIS A C 1
ATOM 1912 O O . HIS A 1 246 ? 18.185 -4.890 -14.817 1.00 82.88 246 HIS A O 1
ATOM 1918 N N . VAL A 1 247 ? 19.041 -2.823 -14.621 1.00 86.00 247 VAL A N 1
ATOM 1919 C CA . VAL A 1 247 ? 19.048 -2.815 -13.151 1.00 86.00 247 VAL A CA 1
ATOM 1920 C C . VAL A 1 247 ? 17.620 -2.827 -12.597 1.00 86.00 247 VAL A C 1
ATOM 1922 O O . VAL A 1 247 ? 17.322 -3.604 -11.691 1.00 86.00 247 VAL A O 1
ATOM 1925 N N . ALA A 1 248 ? 16.736 -2.004 -13.160 1.00 86.69 248 ALA A N 1
ATOM 1926 C CA . ALA A 1 248 ? 15.329 -1.892 -12.786 1.00 86.69 248 ALA A CA 1
ATOM 1927 C C . ALA A 1 248 ? 14.567 -3.216 -12.991 1.00 86.69 248 ALA A C 1
ATOM 1929 O O . ALA A 1 248 ? 13.834 -3.658 -12.102 1.00 86.69 248 ALA A O 1
ATOM 1930 N N . GLN A 1 249 ? 14.788 -3.892 -14.124 1.00 86.25 249 GLN A N 1
ATOM 1931 C CA . GLN A 1 249 ? 14.220 -5.212 -14.413 1.00 86.25 249 GLN A CA 1
ATOM 1932 C C . GLN A 1 249 ? 14.708 -6.258 -13.413 1.00 86.25 249 GLN A C 1
ATOM 1934 O O . GLN A 1 249 ? 13.881 -6.887 -12.764 1.00 86.25 249 GLN A O 1
ATOM 1939 N N . ALA A 1 250 ? 16.023 -6.371 -13.203 1.00 88.69 250 ALA A N 1
ATOM 1940 C CA . ALA A 1 250 ? 16.578 -7.342 -12.263 1.00 88.69 250 ALA A CA 1
ATOM 1941 C C . ALA A 1 250 ? 16.085 -7.116 -10.820 1.00 88.69 250 ALA A C 1
ATOM 1943 O O . ALA A 1 250 ? 15.877 -8.069 -10.069 1.00 88.69 250 ALA A O 1
ATOM 1944 N N . ALA A 1 251 ? 15.888 -5.860 -10.411 1.00 91.38 251 ALA A N 1
ATOM 1945 C CA . ALA A 1 251 ? 15.317 -5.537 -9.106 1.00 91.38 251 ALA A CA 1
ATOM 1946 C C . ALA A 1 251 ? 13.832 -5.938 -9.007 1.00 91.38 251 ALA A C 1
ATOM 1948 O O . ALA A 1 251 ? 13.407 -6.458 -7.976 1.00 91.38 251 ALA A O 1
ATOM 1949 N N . THR A 1 252 ? 13.074 -5.743 -10.087 1.00 92.06 252 THR A N 1
ATOM 1950 C CA . THR A 1 252 ? 11.662 -6.139 -10.212 1.00 92.06 252 THR A CA 1
ATOM 1951 C C . THR A 1 252 ? 11.492 -7.662 -10.205 1.00 92.06 252 THR A C 1
ATOM 1953 O O . THR A 1 252 ? 10.615 -8.180 -9.512 1.00 92.06 252 THR A O 1
ATOM 1956 N N . ASP A 1 253 ? 12.359 -8.390 -10.916 1.00 92.44 253 ASP A N 1
ATOM 1957 C CA . ASP A 1 253 ? 12.390 -9.860 -10.942 1.00 92.44 253 ASP A CA 1
ATOM 1958 C C . ASP A 1 253 ? 12.600 -10.415 -9.528 1.00 92.44 253 ASP A C 1
ATOM 1960 O O . ASP A 1 253 ? 11.769 -11.161 -9.014 1.00 92.44 253 ASP A O 1
ATOM 1964 N N . ARG A 1 254 ? 13.639 -9.936 -8.830 1.00 94.25 254 ARG A N 1
ATOM 1965 C CA . ARG A 1 254 ? 13.935 -10.325 -7.438 1.00 94.25 254 ARG A CA 1
ATOM 1966 C C . ARG A 1 254 ? 12.821 -9.974 -6.455 1.00 94.25 254 ARG A C 1
ATOM 1968 O O . ARG A 1 254 ? 12.673 -10.630 -5.425 1.00 94.25 254 ARG A O 1
ATOM 1975 N N . PHE A 1 255 ? 12.083 -8.893 -6.707 1.00 95.56 255 PHE A N 1
ATOM 1976 C CA . PHE A 1 255 ? 10.917 -8.553 -5.897 1.00 95.56 255 PHE A CA 1
ATOM 1977 C C . PHE A 1 255 ? 9.790 -9.563 -6.125 1.00 95.56 255 PHE A C 1
ATOM 1979 O O . PHE A 1 255 ? 9.195 -10.033 -5.157 1.00 95.56 255 PHE A O 1
ATOM 1986 N N . THR A 1 256 ? 9.547 -9.915 -7.391 1.00 94.56 256 THR A N 1
ATOM 1987 C CA . THR A 1 256 ? 8.509 -10.861 -7.824 1.00 94.56 256 THR A CA 1
ATOM 1988 C C . THR A 1 256 ? 8.754 -12.266 -7.271 1.00 94.56 256 THR A C 1
ATOM 1990 O O . THR A 1 256 ? 7.821 -12.895 -6.788 1.00 94.56 256 THR A O 1
ATOM 1993 N N . GLU A 1 257 ? 10.008 -12.726 -7.226 1.00 94.88 257 GLU A N 1
ATOM 1994 C CA . GLU A 1 257 ? 10.404 -14.020 -6.634 1.00 94.88 257 GLU A CA 1
ATOM 1995 C C . GLU A 1 257 ? 9.996 -14.191 -5.158 1.00 94.88 257 GLU A C 1
ATOM 1997 O O . GLU A 1 257 ? 9.939 -15.310 -4.652 1.00 94.88 257 GLU A O 1
ATOM 2002 N N . ARG A 1 258 ? 9.737 -13.086 -4.448 1.00 94.06 258 ARG A N 1
ATOM 2003 C CA . ARG A 1 258 ? 9.354 -13.069 -3.027 1.00 94.06 258 ARG A CA 1
ATOM 2004 C C . ARG A 1 258 ? 7.856 -12.854 -2.810 1.00 94.06 258 ARG A C 1
ATOM 2006 O O . ARG A 1 258 ? 7.440 -12.653 -1.670 1.00 94.06 258 ARG A O 1
ATOM 2013 N N . LEU A 1 259 ? 7.061 -12.821 -3.877 1.00 94.56 259 LEU A N 1
ATOM 2014 C CA . LEU A 1 259 ? 5.615 -12.674 -3.776 1.00 94.56 259 LEU A CA 1
ATOM 2015 C C . LEU A 1 259 ? 4.939 -14.009 -3.435 1.00 94.56 259 LEU A C 1
ATOM 2017 O O . LEU A 1 259 ? 5.464 -15.073 -3.775 1.00 94.56 259 LEU A O 1
ATOM 2021 N N . PRO A 1 260 ? 3.769 -13.974 -2.772 1.00 92.75 260 PRO A N 1
ATOM 2022 C CA . PRO A 1 260 ? 2.902 -15.143 -2.668 1.00 92.75 260 PRO A CA 1
ATOM 2023 C C . PRO A 1 260 ? 2.582 -15.716 -4.053 1.00 92.75 260 PRO A C 1
ATOM 2025 O O . PRO A 1 260 ? 2.483 -14.968 -5.022 1.00 92.75 260 PRO A O 1
ATOM 2028 N N . LYS A 1 261 ? 2.375 -17.034 -4.146 1.00 88.81 261 LYS A N 1
ATOM 2029 C CA . LYS A 1 261 ? 2.105 -17.709 -5.430 1.00 88.81 261 LYS A CA 1
ATOM 2030 C C . LYS A 1 261 ? 0.850 -17.192 -6.135 1.00 88.81 261 LYS A C 1
ATOM 2032 O O . LYS A 1 261 ? 0.837 -17.129 -7.357 1.00 88.81 261 LYS A O 1
ATOM 2037 N N . ASP A 1 262 ? -0.155 -16.804 -5.358 1.00 89.25 262 ASP A N 1
ATOM 2038 C CA . ASP A 1 262 ? -1.445 -16.332 -5.868 1.00 89.25 262 ASP A CA 1
ATOM 2039 C C . ASP A 1 262 ? -1.451 -14.811 -6.126 1.00 89.25 262 ASP A C 1
ATOM 2041 O O . ASP A 1 262 ? -2.469 -14.247 -6.516 1.00 89.25 262 ASP A O 1
ATOM 2045 N N . CYS A 1 263 ? -0.318 -14.128 -5.909 1.00 93.56 263 CYS A N 1
ATOM 2046 C CA . CYS A 1 263 ? -0.182 -12.697 -6.155 1.00 93.56 263 CYS A CA 1
ATOM 2047 C C . CYS A 1 263 ? 0.189 -12.437 -7.618 1.00 93.56 263 CYS A C 1
ATOM 2049 O O . CYS A 1 263 ? 1.249 -12.849 -8.095 1.00 93.56 263 CYS A O 1
ATOM 2051 N N . LEU A 1 264 ? -0.640 -11.661 -8.310 1.00 93.00 264 LEU A N 1
ATOM 2052 C CA . LEU A 1 264 ? -0.364 -11.207 -9.670 1.00 93.00 264 LEU A CA 1
ATOM 2053 C C . LEU A 1 264 ? 0.799 -10.205 -9.690 1.00 93.00 264 LEU A C 1
ATOM 2055 O O . LEU A 1 264 ? 0.951 -9.377 -8.792 1.00 93.00 264 LEU A O 1
ATOM 2059 N N . SER A 1 265 ? 1.617 -10.258 -10.739 1.00 92.69 265 SER A N 1
ATOM 2060 C CA . SER A 1 265 ? 2.728 -9.330 -10.969 1.00 92.69 265 SER A CA 1
ATOM 2061 C C . SER A 1 265 ? 2.543 -8.663 -12.324 1.00 92.69 265 SER A C 1
ATOM 2063 O O . SER A 1 265 ? 2.578 -9.324 -13.360 1.00 92.69 265 SER A O 1
ATOM 2065 N N . VAL A 1 266 ? 2.324 -7.349 -12.317 1.00 90.75 266 VAL A N 1
ATOM 2066 C CA . VAL A 1 266 ? 2.001 -6.567 -13.515 1.00 90.75 266 VAL A CA 1
ATOM 2067 C C . VAL A 1 266 ? 3.062 -5.497 -13.724 1.00 90.75 266 VAL A C 1
ATOM 2069 O O . VAL A 1 266 ? 3.387 -4.734 -12.816 1.00 90.75 266 VAL A O 1
ATOM 2072 N N . ARG A 1 267 ? 3.603 -5.409 -14.942 1.00 89.06 267 ARG A N 1
ATOM 2073 C CA . ARG A 1 267 ? 4.512 -4.329 -15.346 1.00 89.06 267 ARG A CA 1
ATOM 2074 C C . ARG A 1 267 ? 3.765 -3.346 -16.215 1.00 89.06 267 ARG A C 1
ATOM 2076 O O . ARG A 1 267 ? 3.396 -3.667 -17.342 1.00 89.06 267 ARG A O 1
ATOM 2083 N N . LEU A 1 268 ? 3.594 -2.142 -15.697 1.00 88.44 268 LEU A N 1
ATOM 2084 C CA . LEU A 1 268 ? 2.911 -1.076 -16.398 1.00 88.44 268 LEU A CA 1
ATOM 2085 C C . LEU A 1 268 ? 3.958 -0.131 -17.009 1.00 88.44 268 LEU A C 1
ATOM 2087 O O . LEU A 1 268 ? 4.757 0.436 -16.257 1.00 88.44 268 LEU A O 1
ATOM 2091 N N . PRO A 1 269 ? 3.990 0.039 -18.345 1.00 84.81 269 PRO A N 1
ATOM 2092 C CA . PRO A 1 269 ? 4.945 0.928 -18.988 1.00 84.81 269 PRO A CA 1
ATOM 2093 C C . PRO A 1 269 ? 4.749 2.378 -18.552 1.00 84.81 269 PRO A C 1
ATOM 2095 O O . PRO A 1 269 ? 3.638 2.803 -18.245 1.00 84.81 269 PRO A O 1
ATOM 2098 N N . GLU A 1 270 ? 5.832 3.152 -18.573 1.00 83.12 270 GLU A N 1
ATOM 2099 C CA . GLU A 1 270 ? 5.721 4.603 -18.456 1.00 83.12 270 GLU A CA 1
ATOM 2100 C C . GLU A 1 270 ? 4.900 5.150 -19.633 1.00 83.12 270 GLU A C 1
ATOM 2102 O O . GLU A 1 270 ? 5.173 4.850 -20.803 1.00 83.12 270 GLU A O 1
ATOM 2107 N N . LEU A 1 271 ? 3.849 5.901 -19.304 1.00 80.12 271 LEU A N 1
ATOM 2108 C CA . LEU A 1 271 ? 3.047 6.612 -20.289 1.00 80.12 271 LEU A CA 1
ATOM 2109 C C . LEU A 1 271 ? 3.821 7.834 -20.782 1.00 80.12 271 LEU A C 1
ATOM 2111 O O . LEU A 1 271 ? 4.615 8.422 -20.053 1.00 80.12 271 LEU A O 1
ATOM 2115 N N . SER A 1 272 ? 3.590 8.207 -22.039 1.00 76.81 272 SER A N 1
ATOM 2116 C CA . SER A 1 272 ? 4.236 9.373 -22.650 1.00 76.81 272 SER A CA 1
ATOM 2117 C C . SER A 1 272 ? 3.816 10.687 -21.989 1.00 76.81 272 SER A C 1
ATOM 2119 O O . SER A 1 272 ? 4.574 11.651 -22.018 1.00 76.81 272 SER A O 1
ATOM 2121 N N . GLU A 1 273 ? 2.627 10.704 -21.386 1.00 80.56 273 GLU A N 1
ATOM 2122 C CA . GLU A 1 273 ? 2.055 11.839 -20.674 1.00 80.56 273 GLU A CA 1
ATOM 2123 C C . GLU A 1 273 ? 1.393 11.353 -19.377 1.00 80.56 273 GLU A C 1
ATOM 2125 O O . GLU A 1 273 ? 0.961 10.201 -19.278 1.00 80.56 273 GLU A O 1
ATOM 2130 N N . ASP A 1 274 ? 1.338 12.225 -18.368 1.00 84.00 274 ASP A N 1
ATOM 2131 C CA . ASP A 1 274 ? 0.614 11.927 -17.132 1.00 84.00 274 ASP A CA 1
ATOM 2132 C C . ASP A 1 274 ? -0.898 11.916 -17.406 1.00 84.00 274 ASP A C 1
ATOM 2134 O O . ASP A 1 274 ? -1.389 12.868 -18.020 1.00 84.00 274 ASP A O 1
ATOM 2138 N N . PRO A 1 275 ? -1.646 10.915 -16.908 1.00 86.12 275 PRO A N 1
ATOM 2139 C CA . PRO A 1 275 ? -3.084 10.838 -17.113 1.00 86.12 275 PRO A CA 1
ATOM 2140 C C . PRO A 1 275 ? -3.802 11.969 -16.373 1.00 86.12 275 PRO A C 1
ATOM 2142 O O . PRO A 1 275 ? -3.629 12.142 -15.163 1.00 86.12 275 PRO A O 1
ATOM 2145 N N . ARG A 1 276 ? -4.609 12.747 -17.097 1.00 91.06 276 ARG A N 1
ATOM 2146 C CA . ARG A 1 276 ? -5.317 13.928 -16.570 1.00 91.06 276 ARG A CA 1
ATOM 2147 C C . ARG A 1 276 ? -6.820 13.870 -16.778 1.00 91.06 276 ARG A C 1
ATOM 2149 O O . ARG A 1 276 ? -7.542 14.633 -16.137 1.00 91.06 276 ARG A O 1
ATOM 2156 N N . ASP A 1 277 ? -7.290 12.976 -17.638 1.00 91.19 277 ASP A N 1
ATOM 2157 C CA . ASP A 1 277 ? -8.705 12.804 -17.919 1.00 91.19 277 ASP A CA 1
ATOM 2158 C C . ASP A 1 277 ? -9.125 11.326 -18.007 1.00 91.19 277 ASP A C 1
ATOM 2160 O O . ASP A 1 277 ? -8.349 10.391 -17.790 1.00 91.19 277 ASP A O 1
ATOM 2164 N N . LEU A 1 278 ? -10.413 11.110 -18.284 1.00 91.00 278 LEU A N 1
ATOM 2165 C CA . LEU A 1 278 ? -10.992 9.773 -18.398 1.00 91.00 278 LEU A CA 1
ATOM 2166 C C . LEU A 1 278 ? -10.464 8.995 -19.612 1.00 91.00 278 LEU A C 1
ATOM 2168 O O . LEU A 1 278 ? -10.455 7.764 -19.579 1.00 91.00 278 LEU A O 1
ATOM 2172 N N . ILE A 1 279 ? -10.035 9.681 -20.675 1.00 87.81 279 ILE A N 1
ATOM 2173 C CA . ILE A 1 279 ? -9.474 9.045 -21.871 1.00 87.81 279 ILE A CA 1
ATOM 2174 C C . ILE A 1 279 ? -8.099 8.475 -21.526 1.00 87.81 279 ILE A C 1
ATOM 2176 O O . ILE A 1 279 ? -7.816 7.323 -21.862 1.00 87.81 279 ILE A O 1
ATOM 2180 N N . ASP A 1 280 ? -7.280 9.223 -20.791 1.00 87.31 280 ASP A N 1
ATOM 2181 C CA . ASP A 1 280 ? -5.976 8.747 -20.334 1.00 87.31 280 ASP A CA 1
ATOM 2182 C C . ASP A 1 280 ? -6.110 7.573 -19.355 1.00 87.31 280 ASP A C 1
ATOM 2184 O O . ASP A 1 280 ? -5.385 6.580 -19.455 1.00 87.31 280 ASP A O 1
ATOM 2188 N N . LEU A 1 281 ? -7.086 7.631 -18.441 1.00 88.50 281 LEU A N 1
ATOM 2189 C CA . LEU A 1 281 ? -7.392 6.507 -17.550 1.00 88.50 281 LEU A CA 1
ATOM 2190 C C . LEU A 1 281 ? -7.866 5.273 -18.325 1.00 88.50 281 LEU A C 1
ATOM 2192 O O . LEU A 1 281 ? -7.529 4.149 -17.950 1.00 88.50 281 LEU A O 1
ATOM 2196 N N . LEU A 1 282 ? -8.589 5.448 -19.434 1.00 86.06 282 LEU A N 1
ATOM 2197 C CA . LEU A 1 282 ? -8.952 4.337 -20.310 1.00 86.06 282 LEU A CA 1
ATOM 2198 C C . LEU A 1 282 ? -7.709 3.724 -20.975 1.00 86.06 282 LEU A C 1
ATOM 2200 O O . LEU A 1 282 ? -7.611 2.499 -21.061 1.00 86.06 282 LEU A O 1
ATOM 2204 N N . GLN A 1 283 ? -6.731 4.531 -21.398 1.00 81.56 283 GLN A N 1
ATOM 2205 C CA . GLN A 1 283 ? -5.457 4.014 -21.919 1.00 81.56 283 GLN A CA 1
ATOM 2206 C C . GLN A 1 283 ? -4.677 3.242 -20.849 1.00 81.56 283 GLN A C 1
ATOM 2208 O O . GLN A 1 283 ? -4.192 2.139 -21.114 1.00 81.56 283 GLN A O 1
ATOM 2213 N N . LEU A 1 284 ? -4.615 3.785 -19.630 1.00 84.25 284 LEU A N 1
ATOM 2214 C CA . LEU A 1 284 ? -4.016 3.127 -18.473 1.00 84.25 284 LEU A CA 1
ATOM 2215 C C . LEU A 1 284 ? -4.707 1.790 -18.175 1.00 84.25 284 LEU A C 1
ATOM 2217 O O . LEU A 1 284 ? -4.032 0.788 -17.958 1.00 84.25 284 LEU A O 1
ATOM 2221 N N . SER A 1 285 ? -6.043 1.751 -18.230 1.00 85.81 285 SER A N 1
ATOM 2222 C CA . SER A 1 285 ? -6.821 0.532 -17.992 1.00 85.81 285 SER A CA 1
ATOM 2223 C C . SER A 1 285 ? -6.481 -0.569 -18.999 1.00 85.81 285 SER A C 1
ATOM 2225 O O . SER A 1 285 ? -6.274 -1.711 -18.605 1.00 85.81 285 SER A O 1
ATOM 2227 N N . ARG A 1 286 ? -6.308 -0.233 -20.284 1.00 81.56 286 ARG A N 1
ATOM 2228 C CA . ARG A 1 286 ? -5.874 -1.204 -21.299 1.00 81.56 286 ARG A CA 1
ATOM 2229 C C . ARG A 1 286 ? -4.493 -1.755 -20.962 1.00 81.56 286 ARG A C 1
ATOM 2231 O O . ARG A 1 286 ? -4.295 -2.958 -20.975 1.00 81.56 286 ARG A O 1
ATOM 2238 N N . ALA A 1 287 ? -3.551 -0.895 -20.585 1.00 78.00 287 ALA A N 1
ATOM 2239 C CA . ALA A 1 287 ? -2.218 -1.346 -20.197 1.00 78.00 287 ALA A CA 1
ATOM 2240 C C . ALA A 1 287 ? -2.210 -2.199 -18.909 1.00 78.00 287 ALA A C 1
ATOM 2242 O O . ALA A 1 287 ? -1.343 -3.058 -18.767 1.00 78.00 287 ALA A O 1
ATOM 2243 N N . LEU A 1 288 ? -3.156 -1.970 -17.992 1.00 81.81 288 LEU A N 1
ATOM 2244 C CA . LEU A 1 288 ? -3.303 -2.726 -16.746 1.00 81.81 288 LEU A CA 1
ATOM 2245 C C . LEU A 1 288 ? -4.012 -4.070 -16.920 1.00 81.81 288 LEU A C 1
ATOM 2247 O O . LEU A 1 288 ? -3.648 -5.010 -16.223 1.00 81.81 288 LEU A O 1
ATOM 2251 N N . PHE A 1 289 ? -5.012 -4.163 -17.801 1.00 81.19 289 PHE A N 1
ATOM 2252 C CA . PHE A 1 289 ? -5.902 -5.327 -17.897 1.00 81.19 289 PHE A CA 1
ATOM 2253 C C . PHE A 1 289 ? -5.684 -6.194 -19.147 1.00 81.19 289 PHE A C 1
ATOM 2255 O O . PHE A 1 289 ? -6.106 -7.341 -19.152 1.00 81.19 289 PHE A O 1
ATOM 2262 N N . ASP A 1 290 ? -4.971 -5.716 -20.170 1.00 70.69 290 ASP A N 1
ATOM 2263 C CA . ASP A 1 290 ? -4.702 -6.462 -21.416 1.00 70.69 290 ASP A CA 1
ATOM 2264 C C . ASP A 1 290 ? -3.456 -7.379 -21.307 1.00 70.69 290 ASP A C 1
ATOM 2266 O O . ASP A 1 290 ? -2.718 -7.604 -22.269 1.00 70.69 290 ASP A O 1
ATOM 2270 N N . TRP A 1 291 ? -3.168 -7.874 -20.095 1.00 58.22 291 TRP A N 1
ATOM 2271 C CA . TRP A 1 291 ? -1.976 -8.672 -19.772 1.00 58.22 291 TRP A CA 1
ATOM 2272 C C . TRP A 1 291 ? -2.090 -10.151 -20.172 1.00 58.22 291 TRP A C 1
ATOM 2274 O O . TRP A 1 291 ? -1.055 -10.790 -20.350 1.00 58.22 291 TRP A O 1
ATOM 2284 N N . GLU A 1 292 ? -3.303 -10.673 -20.398 1.00 47.12 292 GLU A N 1
ATOM 2285 C CA . GLU A 1 292 ? -3.541 -12.041 -20.905 1.00 47.12 292 GLU A CA 1
ATOM 2286 C C . GLU A 1 292 ? -2.926 -12.275 -22.297 1.00 47.12 292 GLU A C 1
ATOM 2288 O O . GLU A 1 292 ? -2.656 -13.407 -22.683 1.00 47.12 292 GLU A O 1
ATOM 2293 N N . SER A 1 293 ? -2.639 -11.206 -23.046 1.00 41.22 293 SER A N 1
ATOM 2294 C CA . SER A 1 293 ? -1.951 -11.283 -24.339 1.00 41.22 293 SER A CA 1
ATOM 2295 C C . SER A 1 293 ? -0.414 -11.354 -24.237 1.00 41.22 293 SER A C 1
ATOM 2297 O O . SER A 1 293 ? 0.259 -11.416 -25.269 1.00 41.22 293 SER A O 1
ATOM 2299 N N . ARG A 1 294 ? 0.165 -11.293 -23.022 1.00 44.22 294 ARG A N 1
ATOM 2300 C CA . ARG A 1 294 ? 1.616 -11.104 -22.783 1.00 44.22 294 ARG A CA 1
ATOM 2301 C C . ARG A 1 294 ? 2.278 -12.129 -21.851 1.00 44.22 294 ARG A C 1
ATOM 2303 O O . ARG A 1 294 ? 3.488 -12.022 -21.639 1.00 44.22 294 ARG A O 1
ATOM 2310 N N . THR A 1 295 ? 1.515 -13.065 -21.292 1.00 34.72 295 THR A N 1
ATOM 2311 C CA . THR A 1 295 ? 2.014 -14.266 -20.589 1.00 34.72 295 THR A CA 1
ATOM 2312 C C . THR A 1 295 ? 2.176 -15.424 -21.556 1.00 34.72 295 THR A C 1
ATOM 2314 O O . THR A 1 295 ? 3.213 -16.114 -21.467 1.00 34.72 295 THR A O 1
#

Foldseek 3Di:
DLCVPPPPDPLSVVQVPQPVNVVVVVVCVPPPLNVLLVVVLVVVVVVPDPDDDRDFDPDLCSLVSLCVLVVVLVVCVDPLNVVLLVVPVDDDDPPPPDPPPNVVVVVVCCVVDPPVVSVSVSSNSVVVNVCSVVSNVSSVVSLCVQQDPPHEDEAEFALDPVRLVSSVSVQVSCVVSNGHHAEYEHAQADDDPDPDPPDLCPPPDPPFPVVVCVVVPVPPPPDDPVNRVVSVVVSVVSVVVSVVNVSSVVSLVVSVVPDDPNYYYAYAHDDPDDDDDPVSVVVSVCSGPVCVVPD

Radius of gyration: 30.08 Å; chains: 1; bounding box: 60×40×101 Å